Protein AF-E4YFJ1-F1 (afdb_monomer_lite)

Secondary structure (DSSP, 8-state):
---HHHHHHHHHHHHH-GGGGSTTSPPPBS-SEEEEEEEEEEEEETTTEEEEEEEEEEEE-GGG-STT--EEEEEES-SSEEEEEESSEEEEEE--SS-EEEEEEPPPTT-HHHHT-TTTTEEEEEEEEESSSPPPEEEEESS-----TTT-SSPPSHHHHHHHHSS--SGGG--EEEE-TTS-EEE-

Structure (mmCIF, N/CA/C/O backbone):
data_AF-E4YFJ1-F1
#
_entry.id   AF-E4YFJ1-F1
#
loop_
_atom_site.group_PDB
_atom_site.id
_atom_site.type_symbol
_atom_site.label_atom_id
_atom_site.label_alt_id
_atom_site.label_comp_id
_atom_site.label_asym_id
_atom_site.label_entity_id
_atom_site.label_seq_id
_atom_site.pdbx_PDB_ins_code
_atom_site.Cartn_x
_atom_site.Cartn_y
_atom_site.Cartn_z
_atom_site.occupancy
_atom_site.B_iso_or_equiv
_atom_site.auth_seq_id
_atom_site.auth_comp_id
_atom_site.auth_asym_id
_atom_site.auth_atom_id
_atom_site.pdbx_PDB_model_num
ATOM 1 N N . MET A 1 1 ? -4.160 -8.222 -28.771 1.00 39.50 1 MET A N 1
ATOM 2 C CA . MET A 1 1 ? -5.330 -9.069 -28.471 1.00 39.50 1 MET A CA 1
ATOM 3 C C . MET A 1 1 ? -5.597 -8.882 -26.994 1.00 39.50 1 MET A C 1
ATOM 5 O O . MET A 1 1 ? -4.777 -9.328 -26.212 1.00 39.50 1 MET A O 1
ATOM 9 N N . THR A 1 2 ? -6.635 -8.136 -26.631 1.00 45.47 2 THR A N 1
ATOM 10 C CA . THR A 1 2 ? -7.079 -7.988 -25.239 1.00 45.47 2 THR A CA 1
ATOM 11 C C . THR A 1 2 ? -7.731 -9.299 -24.818 1.00 45.47 2 THR A C 1
ATOM 13 O O . THR A 1 2 ? -8.619 -9.799 -25.515 1.00 45.47 2 THR A O 1
ATOM 16 N N . THR A 1 3 ? -7.229 -9.905 -23.751 1.00 50.88 3 THR A N 1
ATOM 17 C CA . THR A 1 3 ? -7.742 -11.173 -23.224 1.00 50.88 3 THR A CA 1
ATOM 18 C C . THR A 1 3 ? -8.979 -10.922 -22.354 1.00 50.88 3 THR A C 1
ATOM 20 O O . THR A 1 3 ? -9.261 -9.794 -21.955 1.00 50.88 3 THR A O 1
ATOM 23 N N . THR A 1 4 ? -9.777 -11.958 -22.085 1.00 55.66 4 THR A N 1
ATOM 24 C CA . THR A 1 4 ? -10.980 -11.846 -21.236 1.00 55.66 4 THR A CA 1
ATOM 25 C C . THR A 1 4 ? -10.644 -11.382 -19.812 1.00 55.66 4 THR A C 1
ATOM 27 O O . THR A 1 4 ? -11.436 -10.658 -19.208 1.00 55.66 4 THR A O 1
ATOM 30 N N . ASP A 1 5 ? -9.452 -11.721 -19.321 1.00 55.84 5 ASP A N 1
ATOM 31 C CA . ASP A 1 5 ? -8.948 -11.296 -18.013 1.00 55.84 5 ASP A CA 1
ATOM 32 C C . ASP A 1 5 ? -8.699 -9.777 -17.970 1.00 55.84 5 ASP A C 1
ATOM 34 O O . ASP A 1 5 ? -9.092 -9.120 -17.002 1.00 55.84 5 ASP A O 1
ATOM 38 N N . ASP A 1 6 ? -8.190 -9.191 -19.063 1.00 58.22 6 ASP A N 1
ATOM 39 C CA . ASP A 1 6 ? -7.967 -7.741 -19.187 1.00 58.22 6 ASP A CA 1
ATOM 40 C C . ASP A 1 6 ? -9.277 -6.940 -19.096 1.00 58.22 6 ASP A C 1
ATOM 42 O O . ASP A 1 6 ? -9.347 -5.880 -18.471 1.00 58.22 6 ASP A O 1
ATOM 46 N N . ILE A 1 7 ? -10.354 -7.470 -19.687 1.00 59.72 7 ILE A N 1
ATOM 47 C CA . ILE A 1 7 ? -11.685 -6.845 -19.643 1.00 59.72 7 ILE A CA 1
ATOM 48 C C . ILE A 1 7 ? -12.245 -6.882 -18.215 1.00 59.72 7 ILE A C 1
ATOM 50 O O . ILE A 1 7 ? -12.884 -5.922 -17.782 1.00 59.72 7 ILE A O 1
ATOM 54 N N . SER A 1 8 ? -11.992 -7.964 -17.471 1.00 69.75 8 SER A N 1
ATOM 55 C CA . SER A 1 8 ? -12.487 -8.123 -16.100 1.00 69.75 8 SER A CA 1
ATOM 56 C C . SER A 1 8 ? -11.829 -7.154 -15.115 1.00 69.75 8 SER A C 1
ATOM 58 O O . SER A 1 8 ? -12.530 -6.556 -14.298 1.00 69.75 8 SER A O 1
ATOM 60 N N . CYS A 1 9 ? -10.516 -6.927 -15.225 1.00 75.31 9 CYS A N 1
ATOM 61 C CA . CYS A 1 9 ? -9.810 -6.030 -14.312 1.00 75.31 9 CYS A CA 1
ATOM 62 C C . CYS A 1 9 ? -10.036 -4.553 -14.668 1.00 75.31 9 CYS A C 1
ATOM 64 O O . CYS A 1 9 ? -10.203 -3.733 -13.765 1.00 75.31 9 CYS A O 1
ATOM 66 N N . PHE A 1 10 ? -10.192 -4.221 -15.956 1.00 74.75 10 PHE A N 1
ATOM 67 C CA . PHE A 1 10 ? -10.674 -2.898 -16.358 1.00 74.75 10 PHE A CA 1
ATOM 68 C C . PHE A 1 10 ? -12.093 -2.621 -15.846 1.00 74.75 10 PHE A C 1
ATOM 70 O O . PHE A 1 10 ? -12.345 -1.555 -15.290 1.00 74.75 10 PHE A O 1
ATOM 77 N N . ALA A 1 11 ? -13.019 -3.574 -15.990 1.00 75.94 11 ALA A N 1
ATOM 78 C CA . ALA A 1 11 ? -14.380 -3.416 -15.481 1.00 75.94 11 ALA A CA 1
ATOM 79 C C . ALA A 1 11 ? -14.401 -3.261 -13.952 1.00 75.94 11 ALA A C 1
ATOM 81 O O . ALA A 1 11 ? -15.141 -2.423 -13.437 1.00 75.94 11 ALA A O 1
ATOM 82 N N . ALA A 1 12 ? -13.560 -4.014 -13.233 1.00 78.81 12 ALA A N 1
ATOM 83 C CA . ALA A 1 12 ? -13.382 -3.852 -11.793 1.00 78.81 12 ALA A CA 1
ATOM 84 C C . ALA A 1 12 ? -12.865 -2.446 -11.452 1.00 78.81 12 ALA A C 1
ATOM 86 O O . ALA A 1 12 ? -13.485 -1.757 -10.643 1.00 78.81 12 ALA A O 1
ATOM 87 N N . PHE A 1 13 ? -11.817 -1.975 -12.134 1.00 81.88 13 PHE A N 1
ATOM 88 C CA . PHE A 1 13 ? -11.260 -0.635 -11.940 1.00 81.88 13 PHE A CA 1
ATOM 89 C C . PHE A 1 13 ? -12.283 0.475 -12.218 1.00 81.88 13 PHE A C 1
ATOM 91 O O . PHE A 1 13 ? -12.484 1.353 -11.381 1.00 81.88 13 PHE A O 1
ATOM 98 N N . ALA A 1 14 ? -12.991 0.401 -13.347 1.00 76.94 14 ALA A N 1
ATOM 99 C CA . ALA A 1 14 ? -14.033 1.358 -13.715 1.00 76.94 14 ALA A CA 1
ATOM 100 C C . ALA A 1 14 ? -15.214 1.337 -12.729 1.00 76.94 14 ALA A C 1
ATOM 102 O O . ALA A 1 14 ? -15.784 2.379 -12.419 1.00 76.94 14 ALA A O 1
ATOM 103 N N . SER A 1 15 ? -15.560 0.164 -12.184 1.00 77.56 15 SER A N 1
ATOM 104 C CA . SER A 1 15 ? -16.572 0.058 -11.125 1.00 77.56 15 SER A CA 1
ATOM 105 C C . SER A 1 15 ? -16.103 0.660 -9.797 1.00 77.56 15 SER A C 1
ATOM 107 O O . SER A 1 15 ? -16.922 1.160 -9.025 1.00 77.56 15 SER A O 1
ATOM 109 N N . TYR A 1 16 ? -14.792 0.629 -9.538 1.00 74.75 16 TYR A N 1
ATOM 110 C CA . TYR A 1 16 ? -14.177 1.195 -8.341 1.00 74.75 16 TYR A CA 1
ATOM 111 C C . TYR A 1 16 ? -14.094 2.713 -8.384 1.00 74.75 16 TYR A C 1
ATOM 113 O O . TYR A 1 16 ? -14.314 3.375 -7.369 1.00 74.75 16 TYR A O 1
ATOM 121 N N . TYR A 1 17 ? -13.804 3.249 -9.565 1.00 75.38 17 TYR A N 1
ATOM 122 C CA . TYR A 1 17 ? -13.611 4.670 -9.803 1.00 75.38 17 TYR A CA 1
ATOM 123 C C . TYR A 1 17 ? -14.551 5.122 -10.930 1.00 75.38 17 TYR A C 1
ATOM 125 O O . TYR A 1 17 ? -14.103 5.352 -12.052 1.00 75.38 17 TYR A O 1
ATOM 133 N N . PRO A 1 18 ? -15.869 5.244 -10.660 1.00 57.47 18 PRO A N 1
ATOM 134 C CA . PRO A 1 18 ? -16.879 5.522 -11.685 1.00 57.47 18 PRO A CA 1
ATOM 135 C C . PRO A 1 18 ? -16.793 6.940 -12.275 1.00 57.47 18 PRO A C 1
ATOM 137 O O . PRO A 1 18 ? -17.285 7.172 -13.374 1.00 57.47 18 PRO A O 1
ATOM 140 N N . GLU A 1 19 ? -16.122 7.886 -11.604 1.00 55.25 19 GLU A N 1
ATOM 141 C CA . GLU A 1 19 ? -15.754 9.183 -12.207 1.00 55.25 19 GLU A CA 1
ATOM 142 C C . GLU A 1 19 ? -14.583 9.055 -13.213 1.00 55.25 19 GLU A C 1
ATOM 144 O O . GLU A 1 19 ? -14.269 9.995 -13.944 1.00 55.25 19 GLU A O 1
ATOM 149 N N . GLY A 1 20 ? -13.980 7.865 -13.310 1.00 46.91 20 GLY A N 1
ATOM 150 C CA . GLY A 1 20 ? -12.937 7.476 -14.260 1.00 46.91 20 GLY A CA 1
ATOM 151 C C . GLY A 1 20 ? -13.406 7.303 -15.709 1.00 46.91 20 GLY A C 1
ATOM 152 O O . GLY A 1 20 ? -12.585 6.984 -16.565 1.00 46.91 20 GLY A O 1
ATOM 153 N N . GLU A 1 21 ? -14.680 7.571 -16.029 1.00 40.44 21 GLU A N 1
ATOM 154 C CA . GLU A 1 21 ? -15.079 7.874 -17.418 1.00 40.44 21 GLU A CA 1
ATOM 155 C C . GLU A 1 21 ? -14.512 9.227 -17.906 1.00 40.44 21 GLU A C 1
ATOM 157 O O . GLU A 1 21 ? -14.583 9.547 -19.094 1.00 40.44 21 GLU A O 1
ATOM 162 N N . SER A 1 22 ? -13.880 10.007 -17.019 1.00 43.03 22 SER A N 1
ATOM 163 C CA . SER A 1 22 ? -12.916 11.033 -17.414 1.00 43.03 22 SER A CA 1
ATOM 164 C C . SER A 1 22 ? -11.717 10.378 -18.110 1.00 43.03 22 SER A C 1
ATOM 166 O O . SER A 1 22 ? -11.014 9.555 -17.530 1.00 43.03 22 SER A O 1
ATOM 168 N N . SER A 1 23 ? -11.433 10.798 -19.341 1.00 49.44 23 SER A N 1
ATOM 169 C CA . SER A 1 23 ? -10.358 10.348 -20.242 1.00 49.44 23 SER A CA 1
ATOM 170 C C . SER A 1 23 ? -8.909 10.494 -19.722 1.00 49.44 23 SER A C 1
ATOM 172 O O . SER A 1 23 ? -7.975 10.525 -20.522 1.00 49.44 23 SER A O 1
ATOM 174 N N . THR A 1 24 ? -8.700 10.663 -18.417 1.00 60.88 24 THR A N 1
ATOM 175 C CA . THR A 1 24 ? -7.417 11.001 -17.783 1.00 60.88 24 THR A CA 1
ATOM 176 C C . THR A 1 24 ? -6.772 9.841 -17.030 1.00 60.88 24 THR A C 1
ATOM 178 O O . THR A 1 24 ? -5.559 9.862 -16.826 1.00 60.88 24 THR A O 1
ATOM 181 N N . CYS A 1 25 ? -7.533 8.812 -16.649 1.00 65.56 25 CYS A N 1
ATOM 182 C CA . CYS A 1 25 ? -6.975 7.681 -15.915 1.00 65.56 25 CYS A CA 1
ATOM 183 C C . CYS A 1 25 ? -6.241 6.721 -16.867 1.00 65.56 25 CYS A C 1
ATOM 185 O O . CYS A 1 25 ? -6.837 6.272 -17.851 1.00 65.56 25 CYS A O 1
ATOM 187 N N . PRO A 1 26 ? -4.965 6.367 -16.612 1.00 78.25 26 PRO A N 1
ATOM 188 C CA . PRO A 1 26 ? -4.367 5.237 -17.303 1.00 78.25 26 PRO A CA 1
ATOM 189 C C . PRO A 1 26 ? -5.178 3.971 -17.048 1.00 78.25 26 PRO A C 1
ATOM 191 O O . PRO A 1 26 ? -5.764 3.791 -15.985 1.00 78.25 26 PRO A O 1
ATOM 194 N N . ILE A 1 27 ? -5.177 3.079 -18.028 1.00 82.38 27 ILE A N 1
ATOM 195 C CA . ILE A 1 27 ? -5.749 1.747 -17.866 1.00 82.38 27 ILE A CA 1
ATOM 196 C C . ILE A 1 27 ? -4.754 0.921 -17.037 1.00 82.38 27 ILE A C 1
ATOM 198 O O . ILE A 1 27 ? -3.570 0.908 -17.393 1.00 82.38 27 ILE A O 1
ATOM 202 N N . PRO A 1 28 ? -5.184 0.264 -15.943 1.00 88.00 28 PRO A N 1
ATOM 203 C CA . PRO A 1 28 ? -4.303 -0.623 -15.199 1.00 88.00 28 PRO A CA 1
ATOM 204 C C . PRO A 1 28 ? -3.939 -1.854 -16.033 1.00 88.00 28 PRO A C 1
ATOM 206 O O . PRO A 1 28 ? -4.741 -2.349 -16.827 1.00 88.00 28 PRO A O 1
ATOM 209 N N . SER A 1 29 ? -2.735 -2.372 -15.820 1.00 86.81 29 SER A N 1
ATOM 210 C CA . SER A 1 29 ? -2.335 -3.683 -16.311 1.00 86.81 29 SER A CA 1
ATOM 211 C C . SER A 1 29 ? -2.939 -4.760 -15.415 1.00 86.81 29 SER A C 1
ATOM 213 O O . SER A 1 29 ? -2.893 -4.688 -14.184 1.00 86.81 29 SER A O 1
ATOM 215 N N . CYS A 1 30 ? -3.522 -5.773 -16.048 1.00 77.62 30 CYS A N 1
ATOM 216 C CA . CYS A 1 30 ? -4.151 -6.904 -15.368 1.00 77.62 30 CYS A CA 1
ATOM 217 C C . CYS A 1 30 ? -3.165 -8.059 -15.128 1.00 77.62 30 CYS A C 1
ATOM 219 O O . CYS A 1 30 ? -3.551 -9.143 -14.694 1.00 77.62 30 CYS A O 1
ATOM 221 N N . SER A 1 31 ? -1.881 -7.823 -15.404 1.00 84.38 31 SER A N 1
ATOM 222 C CA . SER A 1 31 ? -0.781 -8.760 -15.201 1.00 84.38 31 SER A CA 1
ATOM 223 C C . SER A 1 31 ? 0.431 -8.019 -14.619 1.00 84.38 31 SER A C 1
ATOM 225 O O . SER A 1 31 ? 0.293 -6.904 -14.126 1.00 84.38 31 SER A O 1
ATOM 227 N N . GLY A 1 32 ? 1.612 -8.639 -14.598 1.00 87.62 32 GLY A N 1
ATOM 228 C CA . GLY A 1 32 ? 2.830 -7.977 -14.110 1.00 87.62 32 GLY A CA 1
ATOM 229 C C . GLY A 1 32 ? 3.093 -8.127 -12.610 1.00 87.62 32 GLY A C 1
ATOM 230 O O . GLY A 1 32 ? 4.171 -7.758 -12.151 1.00 87.62 32 GLY A O 1
ATOM 231 N N . TYR A 1 33 ? 2.171 -8.720 -11.847 1.00 94.12 33 TYR A N 1
ATOM 232 C CA . TYR A 1 33 ? 2.358 -8.978 -10.420 1.00 94.12 33 TYR A CA 1
ATOM 233 C C . TYR A 1 33 ? 1.689 -10.278 -9.950 1.00 94.12 33 TYR A C 1
ATOM 235 O O . TYR A 1 33 ? 0.807 -10.832 -10.606 1.00 94.12 33 TYR A O 1
ATOM 243 N N . HIS A 1 34 ? 2.115 -10.760 -8.785 1.00 94.44 34 HIS A N 1
ATOM 244 C CA . HIS A 1 34 ? 1.547 -11.896 -8.073 1.00 94.44 34 HIS A CA 1
ATOM 245 C C . HIS A 1 34 ? 1.458 -11.587 -6.576 1.00 94.44 34 HIS A C 1
ATOM 247 O O . HIS A 1 34 ? 2.400 -11.062 -5.982 1.00 94.44 34 HIS A O 1
ATOM 253 N N . VAL A 1 35 ? 0.330 -11.935 -5.959 1.00 95.50 35 VAL A N 1
ATOM 254 C CA . VAL A 1 35 ? 0.076 -11.709 -4.532 1.00 95.50 35 VAL A CA 1
ATOM 255 C C . VAL A 1 35 ? 0.164 -13.031 -3.787 1.00 95.50 35 VAL A C 1
ATOM 257 O O . VAL A 1 35 ? -0.590 -13.963 -4.061 1.00 95.50 35 VAL A O 1
ATOM 260 N N . GLU A 1 36 ? 1.048 -13.081 -2.802 1.00 97.06 36 GLU A N 1
ATOM 261 C CA . GLU A 1 36 ? 1.181 -14.168 -1.843 1.00 97.06 36 GLU A CA 1
ATOM 262 C C . GLU A 1 36 ? 0.616 -13.703 -0.495 1.00 97.06 36 GLU A C 1
ATOM 264 O O . GLU A 1 36 ? 1.096 -12.735 0.100 1.00 97.06 36 GLU A O 1
ATOM 269 N N . VAL A 1 37 ? -0.416 -14.384 0.005 1.00 97.75 37 VAL A N 1
ATOM 270 C CA . VAL A 1 37 ? -0.930 -14.140 1.359 1.00 97.75 37 VAL A CA 1
ATOM 271 C C . VAL A 1 37 ? -0.014 -14.854 2.349 1.00 97.75 37 VAL A C 1
ATOM 273 O O . VAL A 1 37 ? -0.009 -16.081 2.415 1.00 97.75 37 VAL A O 1
ATOM 276 N N . VAL A 1 38 ? 0.756 -14.084 3.117 1.00 97.62 38 VAL A N 1
ATOM 277 C CA . VAL A 1 38 ? 1.696 -14.608 4.119 1.00 97.62 38 VAL A CA 1
ATOM 278 C C . VAL A 1 38 ? 0.954 -15.017 5.388 1.00 97.62 38 VAL A C 1
ATOM 280 O O . VAL A 1 38 ? 1.223 -16.075 5.950 1.00 97.62 38 VAL A O 1
ATOM 283 N N . ASP A 1 39 ? 0.026 -14.175 5.843 1.00 97.75 39 ASP A N 1
ATOM 284 C CA . ASP A 1 39 ? -0.818 -14.455 7.005 1.00 97.75 39 ASP A CA 1
ATOM 285 C C . ASP A 1 39 ? -2.135 -13.672 6.925 1.00 97.75 39 ASP A C 1
ATOM 287 O O . ASP A 1 39 ? -2.262 -12.695 6.178 1.00 97.75 39 ASP A O 1
ATOM 291 N N . SER A 1 40 ? -3.138 -14.101 7.681 1.00 97.62 40 SER A N 1
ATOM 292 C CA . SER A 1 40 ? -4.436 -13.438 7.804 1.00 97.62 40 SER A CA 1
ATOM 293 C C . SER A 1 40 ? -5.000 -13.641 9.200 1.00 97.62 40 SER A C 1
ATOM 295 O O . SER A 1 40 ? -4.977 -14.746 9.741 1.00 97.62 40 SER A O 1
ATOM 297 N N . TRP A 1 41 ? -5.557 -12.587 9.784 1.00 96.69 41 TRP A N 1
ATOM 298 C CA . TRP A 1 41 ? -6.052 -12.631 11.154 1.00 96.69 41 TRP A CA 1
ATOM 299 C C . TRP A 1 41 ? -7.394 -11.941 11.329 1.00 96.69 41 TRP A C 1
ATOM 301 O O . TRP A 1 41 ? -7.865 -11.130 10.531 1.00 96.69 41 TRP A O 1
ATOM 311 N N . VAL A 1 42 ? -7.987 -12.269 12.470 1.00 94.81 42 VAL A N 1
ATOM 312 C CA . VAL A 1 42 ? -9.162 -11.620 13.020 1.00 94.81 42 VAL A CA 1
ATOM 313 C C . VAL A 1 42 ? -8.772 -11.036 14.368 1.00 94.81 42 VAL A C 1
ATOM 315 O O . VAL A 1 42 ? -8.407 -11.770 15.287 1.00 94.81 42 VAL A O 1
ATOM 318 N N . SER A 1 43 ? -8.895 -9.722 14.513 1.00 88.38 43 SER A N 1
ATOM 319 C CA . SER A 1 43 ? -8.722 -9.036 15.789 1.00 88.38 43 SER A CA 1
ATOM 320 C C . SER A 1 43 ? -10.081 -8.689 16.390 1.00 88.38 43 SER A C 1
ATOM 322 O O . SER A 1 43 ? -10.993 -8.228 15.704 1.00 88.38 43 SER A O 1
ATOM 324 N N . ARG A 1 44 ? -10.241 -8.922 17.694 1.00 81.56 44 ARG A N 1
ATOM 325 C CA . ARG A 1 44 ? -11.439 -8.526 18.445 1.00 81.56 44 ARG A CA 1
ATOM 326 C C . ARG A 1 44 ? -11.101 -7.345 19.345 1.00 81.56 44 ARG A C 1
ATOM 328 O O . ARG A 1 44 ? -10.481 -7.507 20.395 1.00 81.56 44 ARG A O 1
ATOM 335 N N . LEU A 1 45 ? -11.556 -6.160 18.956 1.00 67.00 45 LEU A N 1
ATOM 336 C CA . LEU A 1 45 ? -11.530 -4.960 19.787 1.00 67.00 45 LEU A CA 1
ATOM 337 C C . LEU A 1 45 ? -12.785 -4.947 20.676 1.00 67.00 45 LEU A C 1
ATOM 339 O O . LEU A 1 45 ? -13.834 -4.391 20.353 1.00 67.00 45 LEU A O 1
ATOM 343 N N . GLY A 1 46 ? -12.682 -5.611 21.827 1.00 67.00 46 GLY A N 1
ATOM 344 C CA . GLY A 1 46 ? -13.785 -5.744 22.780 1.00 67.00 46 GLY A CA 1
ATOM 345 C C . GLY A 1 46 ? -14.855 -6.755 22.343 1.00 67.00 46 GLY A C 1
ATOM 346 O O . GLY A 1 46 ? -14.618 -7.631 21.518 1.00 67.00 46 GLY A O 1
ATOM 347 N N . LYS A 1 47 ? -16.053 -6.670 22.940 1.00 60.50 47 LYS A N 1
ATOM 348 C CA . LYS A 1 47 ? -17.119 -7.679 22.755 1.00 60.50 47 LYS A CA 1
ATOM 349 C C . LYS A 1 47 ? -17.911 -7.551 21.445 1.00 60.50 47 LYS A C 1
ATOM 351 O O . LYS A 1 47 ? -18.665 -8.465 21.132 1.00 60.50 47 LYS A O 1
ATOM 356 N N . LYS A 1 48 ? -17.803 -6.426 20.727 1.00 65.69 48 LYS A N 1
ATOM 357 C CA . LYS A 1 48 ? -18.670 -6.105 19.575 1.00 65.69 48 LYS A CA 1
ATOM 358 C C . LYS A 1 48 ? -17.936 -5.733 18.287 1.00 65.69 48 LYS A C 1
ATOM 360 O O . LYS A 1 48 ? -18.570 -5.772 17.240 1.00 65.69 48 LYS A O 1
ATOM 365 N N . HIS A 1 49 ? -16.650 -5.387 18.339 1.00 76.12 49 HIS A N 1
ATOM 366 C CA . HIS A 1 49 ? -15.914 -4.965 17.149 1.00 76.12 49 HIS A CA 1
ATOM 367 C C . HIS A 1 49 ? -14.906 -6.032 16.752 1.00 76.12 49 HIS A C 1
ATOM 369 O O . HIS A 1 49 ? -13.978 -6.347 17.496 1.00 76.12 49 HIS A O 1
ATOM 375 N N . GLN A 1 50 ? -15.131 -6.599 15.577 1.00 87.88 50 GLN A N 1
ATOM 376 C CA . GLN A 1 50 ? -14.224 -7.515 14.915 1.00 87.88 50 GLN A CA 1
ATOM 377 C C . GLN A 1 50 ? -13.624 -6.779 13.725 1.00 87.88 50 GLN A C 1
ATOM 379 O O . GLN A 1 50 ? -14.361 -6.162 12.958 1.00 87.88 50 GLN A O 1
ATOM 384 N N . THR A 1 51 ? -12.308 -6.833 13.594 1.00 91.94 51 THR A N 1
ATOM 385 C CA . THR A 1 51 ? -11.594 -6.335 12.423 1.00 91.94 51 THR A CA 1
ATOM 386 C C . THR A 1 51 ? -10.753 -7.447 11.829 1.00 91.94 51 THR A C 1
ATOM 388 O O . THR A 1 51 ? -10.362 -8.383 12.533 1.00 91.94 51 THR A O 1
ATOM 391 N N . TYR A 1 52 ? -10.464 -7.335 10.543 1.00 95.19 52 TYR A N 1
ATOM 392 C CA . TYR A 1 52 ? -9.637 -8.293 9.822 1.00 95.19 52 TYR A CA 1
ATOM 393 C C . TYR A 1 52 ? -8.323 -7.637 9.412 1.00 95.19 52 TYR A C 1
ATOM 395 O O . TYR A 1 52 ? -8.224 -6.406 9.361 1.00 95.19 52 TYR A O 1
ATOM 403 N N . GLY A 1 53 ? -7.321 -8.459 9.140 1.00 96.56 53 GLY A N 1
ATOM 404 C CA . GLY A 1 53 ? -6.072 -7.992 8.572 1.00 96.56 53 GLY A CA 1
ATOM 405 C C . GLY A 1 53 ? -5.328 -9.098 7.845 1.00 96.56 53 GLY A C 1
ATOM 406 O O . GLY A 1 53 ? -5.576 -10.286 8.066 1.00 96.56 53 GLY A O 1
ATOM 407 N N . HIS A 1 54 ? -4.432 -8.676 6.965 1.00 97.75 54 HIS A N 1
ATOM 408 C CA . HIS A 1 54 ? -3.627 -9.537 6.117 1.00 97.75 54 HIS A CA 1
ATOM 409 C C . HIS A 1 54 ? -2.189 -9.033 6.073 1.00 97.75 54 HIS A C 1
ATOM 411 O O . HIS A 1 54 ? -1.929 -7.826 6.051 1.00 97.75 54 HIS A O 1
ATOM 417 N N . SER A 1 55 ? -1.258 -9.978 6.017 1.00 98.06 55 SER A N 1
ATOM 418 C CA . SER A 1 55 ? 0.122 -9.737 5.616 1.00 98.06 55 SER A CA 1
ATOM 419 C C . SER A 1 55 ? 0.289 -10.295 4.213 1.00 98.06 55 SER A C 1
ATOM 421 O O . SER A 1 55 ? 0.052 -11.484 3.986 1.00 98.06 55 SER A O 1
ATOM 423 N N . LEU A 1 56 ? 0.650 -9.435 3.270 1.00 97.94 56 LEU A N 1
ATOM 424 C CA . LEU A 1 56 ? 0.776 -9.767 1.859 1.00 97.94 56 LEU A CA 1
ATOM 425 C C . LEU A 1 56 ? 2.215 -9.549 1.420 1.00 97.94 56 LEU A C 1
ATOM 427 O O . LEU A 1 56 ? 2.815 -8.512 1.716 1.00 97.94 56 LEU A O 1
ATOM 431 N N . LYS A 1 57 ? 2.738 -10.500 0.656 1.00 97.12 57 LYS A N 1
ATOM 432 C CA . LYS A 1 57 ? 3.958 -10.333 -0.117 1.00 97.12 57 LYS A CA 1
ATOM 433 C C . LYS A 1 57 ? 3.574 -10.219 -1.581 1.00 97.12 57 LYS A C 1
ATOM 435 O O . LYS A 1 57 ? 2.969 -11.123 -2.149 1.00 97.12 57 LYS A O 1
ATOM 440 N N . ILE A 1 58 ? 3.901 -9.090 -2.186 1.00 96.38 58 ILE A N 1
ATOM 441 C CA . ILE A 1 58 ? 3.577 -8.807 -3.578 1.00 96.38 58 ILE A CA 1
ATOM 442 C C . ILE A 1 58 ? 4.869 -8.915 -4.373 1.00 96.38 58 ILE A C 1
ATOM 444 O O . ILE A 1 58 ? 5.846 -8.223 -4.087 1.00 96.38 58 ILE A O 1
ATOM 448 N N . HIS A 1 59 ? 4.873 -9.817 -5.345 1.00 95.75 59 HIS A N 1
ATOM 449 C CA . HIS A 1 59 ? 5.957 -10.008 -6.299 1.00 95.75 59 HIS A CA 1
ATOM 450 C C . HIS A 1 59 ? 5.579 -9.269 -7.574 1.00 95.75 59 HIS A C 1
ATOM 452 O O . HIS A 1 59 ? 4.515 -9.525 -8.131 1.00 95.75 59 HIS A O 1
ATOM 458 N N . VAL A 1 60 ? 6.423 -8.357 -8.032 1.00 94.69 60 VAL A N 1
ATOM 459 C CA . VAL A 1 60 ? 6.233 -7.656 -9.303 1.00 94.69 60 VAL A CA 1
ATOM 460 C C . VAL A 1 60 ? 7.255 -8.213 -10.291 1.00 94.69 60 VAL A C 1
ATOM 462 O O . VAL A 1 60 ? 8.390 -8.519 -9.924 1.00 94.69 60 VAL A O 1
ATOM 465 N N . ASN A 1 61 ? 6.847 -8.425 -11.539 1.00 93.81 61 ASN A N 1
ATOM 466 C CA . ASN A 1 61 ? 7.716 -8.998 -12.557 1.00 93.81 61 ASN A CA 1
ATOM 467 C C . ASN A 1 61 ? 8.976 -8.141 -12.716 1.00 93.81 61 ASN A C 1
ATOM 469 O O . ASN A 1 61 ? 8.909 -6.919 -12.797 1.00 93.81 61 ASN A O 1
ATOM 473 N N . SER A 1 62 ? 10.140 -8.783 -12.816 1.00 90.38 62 SER A N 1
ATOM 474 C CA . SER A 1 62 ? 11.421 -8.075 -12.922 1.00 90.38 62 SER A CA 1
ATOM 475 C C . SER A 1 62 ? 11.511 -7.153 -14.140 1.00 90.38 62 SER A C 1
ATOM 477 O O . SER A 1 62 ? 12.288 -6.207 -14.121 1.00 90.38 62 SER A O 1
ATOM 479 N N . ALA A 1 63 ? 10.741 -7.445 -15.195 1.00 91.38 63 ALA A N 1
ATOM 480 C CA . ALA A 1 63 ? 10.652 -6.619 -16.396 1.00 91.38 63 ALA A CA 1
ATOM 481 C C . ALA A 1 63 ? 10.056 -5.227 -16.122 1.00 91.38 63 ALA A C 1
ATOM 483 O O . ALA A 1 63 ? 10.399 -4.292 -16.833 1.00 91.38 63 ALA A O 1
ATOM 484 N N . GLU A 1 64 ? 9.242 -5.092 -15.070 1.00 90.69 64 GLU A N 1
ATOM 485 C CA . GLU A 1 64 ? 8.580 -3.838 -14.689 1.00 90.69 64 GLU A CA 1
ATOM 486 C C . GLU A 1 64 ? 9.433 -2.979 -13.742 1.00 90.69 64 GLU A C 1
ATOM 488 O O . GLU A 1 64 ? 9.082 -1.841 -13.450 1.00 90.69 64 GLU A O 1
ATOM 493 N N . TYR A 1 65 ? 10.547 -3.514 -13.225 1.00 86.88 65 TYR A N 1
ATOM 494 C CA . TYR A 1 65 ? 11.468 -2.774 -12.360 1.00 86.88 65 TYR A CA 1
ATOM 495 C C . TYR A 1 65 ? 12.524 -2.047 -13.184 1.00 86.88 65 TYR A C 1
ATOM 497 O O . TYR A 1 65 ? 13.668 -2.495 -13.316 1.00 86.88 65 TYR A O 1
ATOM 505 N N . ASP A 1 66 ? 12.128 -0.905 -13.729 1.00 85.25 66 ASP A N 1
ATOM 506 C CA . ASP A 1 66 ? 12.968 -0.063 -14.568 1.00 85.25 66 ASP A CA 1
ATOM 507 C C . ASP A 1 66 ? 12.962 1.407 -14.098 1.00 85.25 66 ASP A C 1
ATOM 509 O O . ASP A 1 66 ? 12.551 1.738 -12.979 1.00 85.25 66 ASP A O 1
ATOM 513 N N . GLY A 1 67 ? 13.484 2.299 -14.945 1.00 84.38 67 GLY A N 1
ATOM 514 C CA . GLY A 1 67 ? 13.512 3.740 -14.686 1.00 84.38 67 GLY A CA 1
ATOM 515 C C . GLY A 1 67 ? 12.161 4.448 -14.846 1.00 84.38 67 GLY A C 1
ATOM 516 O O . GLY A 1 67 ? 12.039 5.583 -14.389 1.00 84.38 67 GLY A O 1
ATOM 517 N N . ASN A 1 68 ? 11.157 3.814 -15.460 1.00 87.44 68 ASN A N 1
ATOM 518 C CA . ASN A 1 68 ? 9.799 4.360 -15.559 1.00 87.44 68 ASN A CA 1
ATOM 519 C C . ASN A 1 68 ? 9.027 4.206 -14.247 1.00 87.44 68 ASN A C 1
ATOM 521 O O . ASN A 1 68 ? 8.089 4.975 -14.026 1.00 87.44 68 ASN A O 1
ATOM 525 N N . MET A 1 69 ? 9.474 3.274 -13.392 1.00 92.50 69 MET A N 1
ATOM 526 C CA . MET A 1 69 ? 8.883 2.887 -12.110 1.00 92.50 69 MET A CA 1
ATOM 527 C C . MET A 1 69 ? 7.454 2.377 -12.253 1.00 92.50 69 MET A C 1
ATOM 529 O O . MET A 1 69 ? 6.636 2.996 -12.909 1.00 92.50 69 MET A O 1
ATOM 533 N N . TRP A 1 70 ? 7.072 1.315 -11.562 1.00 94.38 70 TRP A N 1
ATOM 534 C CA . TRP A 1 70 ? 5.656 0.945 -11.498 1.00 94.38 70 TRP A CA 1
ATOM 535 C C . TRP A 1 70 ? 4.905 1.672 -10.374 1.00 94.38 70 TRP A C 1
ATOM 537 O O . TRP A 1 70 ? 5.487 2.174 -9.404 1.00 94.38 70 TRP A O 1
ATOM 547 N N . SER A 1 71 ? 3.578 1.696 -10.483 1.00 95.31 71 SER A N 1
ATOM 548 C CA . SER A 1 71 ? 2.657 2.112 -9.420 1.00 95.31 71 SER A CA 1
ATOM 549 C C . SER A 1 71 ? 1.573 1.067 -9.205 1.00 95.31 71 SER A C 1
ATOM 551 O O . SER A 1 71 ? 1.225 0.301 -10.100 1.00 95.31 71 SER A O 1
ATOM 553 N N . MET A 1 72 ? 1.029 1.026 -7.997 1.00 95.31 72 MET A N 1
ATOM 554 C CA . MET A 1 72 ? -0.033 0.106 -7.632 1.00 95.31 72 MET A CA 1
ATOM 555 C C . MET A 1 72 ? -1.035 0.809 -6.726 1.00 95.31 72 MET A C 1
ATOM 557 O O . MET A 1 72 ? -0.669 1.510 -5.784 1.00 95.31 72 MET A O 1
ATOM 561 N N . ILE A 1 73 ? -2.312 0.613 -7.018 1.00 93.88 73 ILE A N 1
ATOM 562 C CA . ILE A 1 73 ? -3.419 1.095 -6.205 1.00 93.88 73 ILE A CA 1
ATOM 563 C C . ILE A 1 73 ? -3.951 -0.080 -5.394 1.00 93.88 73 ILE A C 1
ATOM 565 O O . ILE A 1 73 ? -4.238 -1.134 -5.958 1.00 93.88 73 ILE A O 1
ATOM 569 N N . LEU A 1 74 ? -4.106 0.116 -4.086 1.00 94.12 74 LEU A N 1
ATOM 570 C CA . LEU A 1 74 ? -4.780 -0.810 -3.188 1.00 94.12 74 LEU A CA 1
ATOM 571 C C . LEU A 1 74 ? -6.101 -0.204 -2.710 1.00 94.12 74 LEU A C 1
ATOM 573 O O . LEU A 1 74 ? -6.119 0.792 -1.981 1.00 94.12 74 LEU A O 1
ATOM 577 N N . GLY A 1 75 ? -7.202 -0.829 -3.110 1.00 92.56 75 GLY A N 1
ATOM 578 C CA . GLY A 1 75 ? -8.555 -0.532 -2.669 1.00 92.56 75 GLY A CA 1
ATOM 579 C C . GLY A 1 75 ? -8.916 -1.343 -1.430 1.00 92.56 75 GLY A C 1
ATOM 580 O O . GLY A 1 75 ? -9.151 -2.548 -1.509 1.00 92.56 75 GLY A O 1
ATOM 581 N N . VAL A 1 76 ? -8.999 -0.682 -0.282 1.00 92.69 76 VAL A N 1
ATOM 582 C CA . VAL A 1 76 ? -9.253 -1.311 1.016 1.00 92.69 76 VAL A CA 1
ATOM 583 C C . VAL A 1 76 ? -10.709 -1.120 1.427 1.00 92.69 76 VAL A C 1
ATOM 585 O O . VAL A 1 76 ? -11.220 -0.006 1.415 1.00 92.69 76 VAL A O 1
ATOM 588 N N . ASN A 1 77 ? -11.375 -2.193 1.851 1.00 90.44 77 ASN A N 1
ATOM 589 C CA . ASN A 1 77 ? -12.793 -2.251 2.247 1.00 90.44 77 ASN A CA 1
ATOM 590 C C . ASN A 1 77 ? -13.125 -1.592 3.607 1.00 90.44 77 ASN A C 1
ATOM 592 O O . ASN A 1 77 ? -13.924 -2.112 4.392 1.00 90.44 77 ASN A O 1
ATOM 596 N N . SER A 1 78 ? -12.483 -0.474 3.937 1.00 89.19 78 SER A N 1
ATOM 597 C CA . SER A 1 78 ? -12.689 0.213 5.207 1.00 89.19 78 SER A CA 1
ATOM 598 C C . SER A 1 78 ? -12.385 1.706 5.104 1.00 89.19 78 SER A C 1
ATOM 600 O O . SER A 1 78 ? -11.468 2.115 4.396 1.00 89.19 78 SER A O 1
ATOM 602 N N . SER A 1 79 ? -13.114 2.518 5.871 1.00 86.25 79 SER A N 1
ATOM 603 C CA . SER A 1 79 ? -12.828 3.943 6.117 1.00 86.25 79 SER A CA 1
ATOM 604 C C . SER A 1 79 ? -11.846 4.166 7.274 1.00 86.25 79 SER A C 1
ATOM 606 O O . SER A 1 79 ? -11.499 5.291 7.618 1.00 86.25 79 SER A O 1
ATOM 608 N N . ARG A 1 80 ? -11.383 3.083 7.903 1.00 87.12 80 ARG A N 1
ATOM 609 C CA . ARG A 1 80 ? -10.325 3.074 8.915 1.00 87.12 80 ARG A CA 1
ATOM 610 C C . ARG A 1 80 ? -9.329 1.991 8.533 1.00 87.12 80 ARG A C 1
ATOM 612 O O . ARG A 1 80 ? -9.728 0.857 8.303 1.00 87.12 80 ARG A O 1
ATOM 619 N N . MET A 1 81 ? -8.041 2.301 8.538 1.00 90.81 81 MET A N 1
ATOM 620 C CA . MET A 1 81 ? -7.024 1.313 8.189 1.00 90.81 81 MET A CA 1
ATOM 621 C C . MET A 1 81 ? -5.709 1.578 8.900 1.00 90.81 81 MET A C 1
ATOM 623 O O . MET A 1 81 ? -5.357 2.721 9.203 1.00 90.81 81 MET A O 1
ATOM 627 N N . PHE A 1 82 ? -4.983 0.503 9.153 1.00 94.75 82 PHE A N 1
ATOM 628 C CA . PHE A 1 82 ? -3.566 0.539 9.460 1.00 94.75 82 PHE A CA 1
ATOM 629 C C . PHE A 1 82 ? -2.847 -0.174 8.323 1.00 94.75 82 PHE A C 1
ATOM 631 O O . PHE A 1 82 ? -3.172 -1.315 8.012 1.00 94.75 82 PHE A O 1
ATOM 638 N N . VAL A 1 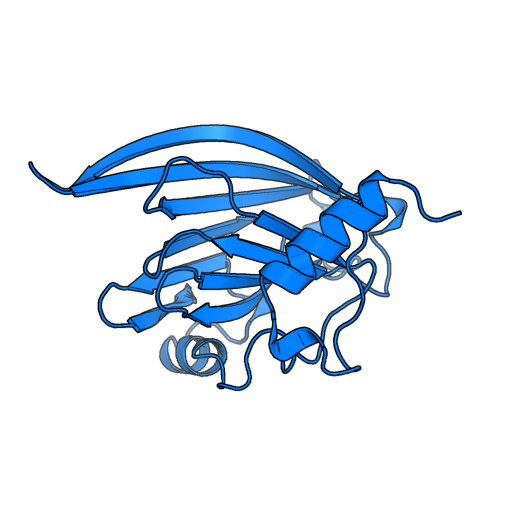83 ? -1.890 0.501 7.700 1.00 96.81 83 VAL A N 1
ATOM 639 C CA . VAL A 1 83 ? -1.122 -0.046 6.589 1.00 96.81 83 VAL A CA 1
ATOM 640 C C . VAL A 1 83 ? 0.346 0.160 6.889 1.00 96.81 83 VAL A C 1
ATOM 642 O O . VAL A 1 83 ? 0.753 1.270 7.225 1.00 96.81 83 VAL A O 1
ATOM 645 N N . SER A 1 84 ? 1.146 -0.886 6.768 1.00 97.38 84 SER A N 1
ATOM 646 C CA . SER A 1 84 ? 2.600 -0.777 6.839 1.00 97.38 84 SER A CA 1
ATOM 647 C C . SER A 1 84 ? 3.219 -1.486 5.655 1.00 97.38 84 SER A C 1
ATOM 649 O O . SER A 1 84 ? 2.706 -2.517 5.228 1.00 97.38 84 SER A O 1
ATOM 651 N N . SER A 1 85 ? 4.297 -0.934 5.113 1.00 95.38 85 SER A N 1
ATOM 652 C CA . SER A 1 85 ? 4.968 -1.512 3.961 1.00 95.38 85 SER A CA 1
ATOM 653 C C . SER A 1 85 ? 6.478 -1.567 4.132 1.00 95.38 85 SER A C 1
ATOM 655 O O . SER A 1 85 ? 7.100 -0.718 4.773 1.00 95.38 85 SER A O 1
ATOM 657 N N . TRP A 1 86 ? 7.074 -2.562 3.485 1.00 92.25 86 TRP A N 1
ATOM 658 C CA . TRP A 1 86 ? 8.514 -2.713 3.344 1.00 92.25 86 TRP A CA 1
ATOM 659 C C . TRP A 1 86 ? 8.837 -2.902 1.876 1.00 92.25 86 TRP A C 1
ATOM 661 O O . TRP A 1 86 ? 8.244 -3.759 1.230 1.00 92.25 86 TRP A O 1
ATOM 671 N N . ASN A 1 87 ? 9.822 -2.151 1.392 1.00 90.50 87 ASN A N 1
ATOM 672 C CA . ASN A 1 87 ? 10.292 -2.167 0.008 1.00 90.50 87 ASN A CA 1
ATOM 673 C C . ASN A 1 87 ? 9.357 -1.553 -1.059 1.00 90.50 87 ASN A C 1
ATOM 675 O O . ASN A 1 87 ? 9.400 -1.910 -2.229 1.00 90.50 87 ASN A O 1
ATOM 679 N N . VAL A 1 88 ? 8.526 -0.594 -0.663 1.00 93.81 88 VAL A N 1
ATOM 680 C CA . VAL A 1 88 ? 7.718 0.233 -1.571 1.00 93.81 88 VAL A CA 1
ATOM 681 C C . VAL A 1 88 ? 7.493 1.592 -0.909 1.00 93.81 88 VAL A C 1
ATOM 683 O O . VAL A 1 88 ? 7.618 1.689 0.318 1.00 93.81 88 VAL A O 1
ATOM 686 N N . TRP A 1 89 ? 7.199 2.629 -1.686 1.00 94.25 89 TRP A N 1
ATOM 687 C CA . TRP A 1 89 ? 6.840 3.947 -1.164 1.00 94.25 89 TRP A CA 1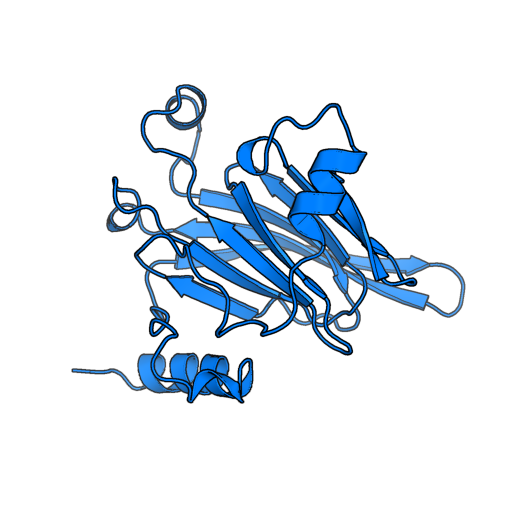
ATOM 688 C C . TRP A 1 89 ? 5.33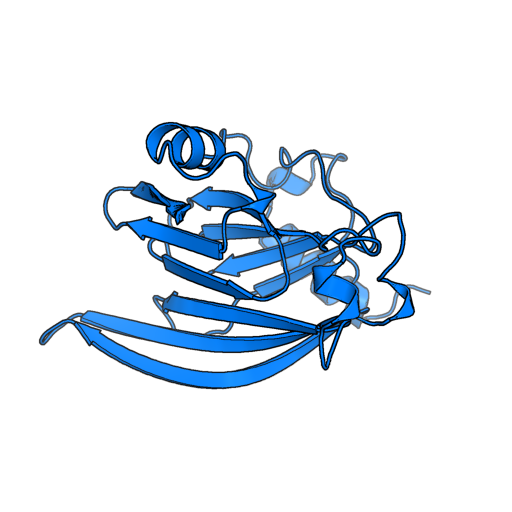3 4.172 -1.184 1.00 94.25 89 TRP A C 1
ATOM 690 O O . TRP A 1 89 ? 4.666 3.792 -2.142 1.00 94.25 89 TRP A O 1
ATOM 700 N N . PHE A 1 90 ? 4.801 4.839 -0.159 1.00 95.12 90 PHE A N 1
ATOM 701 C CA . PHE A 1 90 ? 3.443 5.378 -0.201 1.00 95.12 90 PHE A CA 1
ATOM 702 C C . PHE A 1 90 ? 3.460 6.690 -0.969 1.00 95.12 90 PHE A C 1
ATOM 704 O O . PHE A 1 90 ? 4.065 7.653 -0.512 1.00 95.12 90 PHE A O 1
ATOM 711 N N . LYS A 1 91 ? 2.786 6.736 -2.112 1.00 93.88 91 LYS A N 1
ATOM 712 C CA . LYS A 1 91 ? 2.688 7.944 -2.929 1.00 93.88 91 LYS A CA 1
ATOM 713 C C . LYS A 1 91 ? 1.503 8.801 -2.498 1.00 93.88 91 LYS A C 1
ATOM 715 O O . LYS A 1 91 ? 1.655 10.012 -2.371 1.00 93.88 91 LYS A O 1
ATOM 720 N N . ASP A 1 92 ? 0.353 8.176 -2.238 1.00 93.38 92 ASP A N 1
ATOM 721 C CA . ASP A 1 92 ? -0.833 8.896 -1.778 1.00 93.38 92 ASP A CA 1
ATOM 722 C C . ASP A 1 92 ? -1.860 8.015 -1.042 1.00 93.38 92 ASP A C 1
ATOM 724 O O . ASP A 1 92 ? -1.810 6.784 -1.110 1.00 93.38 92 ASP A O 1
ATOM 728 N N . VAL A 1 93 ? -2.793 8.643 -0.317 1.00 92.44 93 VAL A N 1
ATOM 729 C CA . VAL A 1 93 ? -3.849 7.981 0.464 1.00 92.44 93 VAL A CA 1
ATOM 730 C C . VAL A 1 93 ? -5.153 8.782 0.419 1.00 92.44 93 VAL A C 1
ATOM 732 O O . VAL A 1 93 ? -5.233 9.890 0.955 1.00 92.44 93 VAL A O 1
ATOM 735 N N . PHE A 1 94 ? -6.206 8.179 -0.129 1.00 90.12 94 PHE A N 1
ATOM 736 C CA . PHE A 1 94 ? -7.541 8.771 -0.229 1.00 90.12 94 PHE A CA 1
ATOM 737 C C . PHE A 1 94 ? -8.516 8.057 0.705 1.00 90.12 94 PHE A C 1
ATOM 739 O O . PHE A 1 94 ? -8.716 6.844 0.617 1.00 90.12 94 PHE A O 1
ATOM 746 N N . GLU A 1 95 ? -9.133 8.816 1.604 1.00 87.69 95 GLU A N 1
ATOM 747 C CA . GLU A 1 95 ? -10.231 8.333 2.438 1.00 87.69 95 GLU A CA 1
ATOM 748 C C . GLU A 1 95 ? -11.531 8.317 1.632 1.00 87.69 95 GLU A C 1
ATOM 750 O O . GLU A 1 95 ? -11.870 9.292 0.964 1.00 87.69 95 GLU A O 1
ATOM 755 N N . GLY A 1 96 ? -12.282 7.225 1.738 1.00 83.38 96 GLY A N 1
ATOM 756 C CA . GLY A 1 96 ? -13.654 7.149 1.250 1.00 83.38 96 GLY A CA 1
ATOM 757 C C . GLY A 1 96 ? -14.588 6.576 2.312 1.00 83.38 96 GLY A C 1
ATOM 758 O O . GLY A 1 96 ? -14.159 6.040 3.335 1.00 83.38 96 GLY A O 1
ATOM 759 N N . ALA A 1 97 ? -15.895 6.712 2.080 1.00 80.19 97 ALA A N 1
ATOM 760 C CA . ALA A 1 97 ? -16.918 6.390 3.079 1.00 80.19 97 ALA A CA 1
ATOM 761 C C . ALA A 1 97 ? -16.952 4.896 3.455 1.00 80.19 97 ALA A C 1
ATOM 763 O O . ALA A 1 97 ? -17.037 4.543 4.634 1.00 80.19 97 ALA A O 1
ATOM 764 N N . ASP A 1 98 ? -16.856 4.021 2.454 1.00 82.75 98 ASP A N 1
ATOM 765 C CA . ASP A 1 98 ? -16.870 2.564 2.639 1.00 82.75 98 ASP A CA 1
ATOM 766 C C . ASP A 1 98 ? -15.560 1.890 2.239 1.00 82.75 98 ASP A C 1
ATOM 768 O O . ASP A 1 98 ? -15.294 0.761 2.655 1.00 82.75 98 ASP A O 1
ATOM 772 N N . LYS A 1 99 ? -14.739 2.585 1.452 1.00 86.94 99 LYS A N 1
ATOM 773 C CA . LYS A 1 99 ? -13.475 2.090 0.927 1.00 86.94 99 LYS A CA 1
ATOM 774 C C . LYS A 1 99 ? -12.440 3.203 0.955 1.00 86.94 99 LYS A C 1
ATOM 776 O O . LYS A 1 99 ? -12.772 4.337 0.632 1.00 86.94 99 LYS A O 1
ATOM 781 N N . SER A 1 100 ? -11.205 2.875 1.307 1.00 90.94 100 SER A N 1
ATOM 782 C CA . SER A 1 100 ? -10.064 3.789 1.221 1.00 90.94 100 SER A CA 1
ATOM 783 C C . SER A 1 100 ? -9.115 3.319 0.131 1.00 90.94 100 SER A C 1
ATOM 785 O O . SER A 1 100 ? -8.988 2.119 -0.108 1.00 90.94 100 SER A O 1
ATOM 787 N N . THR A 1 101 ? -8.441 4.258 -0.520 1.00 92.19 101 THR A N 1
ATOM 788 C CA . THR A 1 101 ? -7.478 3.971 -1.583 1.00 92.19 101 THR A CA 1
ATOM 789 C C . THR A 1 101 ? -6.074 4.327 -1.124 1.00 92.19 101 THR A C 1
ATOM 791 O O . THR A 1 101 ? -5.850 5.400 -0.566 1.00 92.19 101 THR A O 1
ATOM 794 N N . ILE A 1 102 ? -5.125 3.435 -1.376 1.00 94.31 102 ILE A N 1
ATOM 795 C CA . ILE A 1 102 ? -3.705 3.644 -1.108 1.00 94.31 102 ILE A CA 1
ATOM 796 C C . ILE A 1 102 ? -2.975 3.541 -2.437 1.00 94.31 102 ILE A C 1
ATOM 798 O O . ILE A 1 102 ? -3.127 2.548 -3.143 1.00 94.31 102 ILE A O 1
ATOM 802 N N . VAL A 1 103 ? -2.164 4.537 -2.764 1.00 94.69 103 VAL A N 1
ATOM 803 C CA . VAL A 1 103 ? -1.272 4.491 -3.918 1.00 94.69 103 VAL A CA 1
ATOM 804 C C . VAL A 1 103 ? 0.130 4.194 -3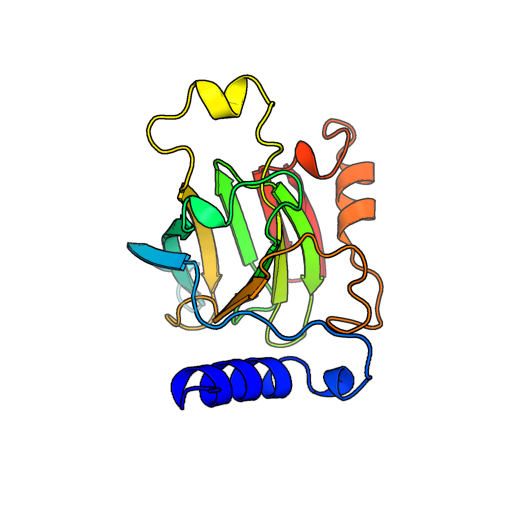.416 1.00 94.69 103 VAL A C 1
ATOM 806 O O . VAL A 1 103 ? 0.668 4.921 -2.577 1.00 94.69 103 VAL A O 1
ATOM 809 N N . VAL A 1 104 ? 0.724 3.127 -3.935 1.00 96.12 104 VAL A N 1
ATOM 810 C CA . VAL A 1 104 ? 2.114 2.763 -3.676 1.00 96.12 104 VAL A CA 1
ATOM 811 C C . VAL A 1 104 ? 2.918 2.795 -4.972 1.00 96.12 104 VAL A C 1
ATOM 813 O O . VAL A 1 104 ? 2.382 2.553 -6.052 1.00 96.12 104 VAL A O 1
ATOM 816 N N . GLN A 1 105 ? 4.204 3.111 -4.871 1.00 95.31 105 GLN A N 1
ATOM 817 C CA . GLN A 1 105 ? 5.097 3.270 -6.016 1.00 95.31 105 GLN A CA 1
ATOM 818 C C . GLN A 1 105 ? 6.427 2.558 -5.771 1.00 95.31 105 GLN A C 1
ATOM 820 O O . GLN A 1 105 ? 6.923 2.508 -4.638 1.00 95.31 105 GLN A O 1
ATOM 825 N N . GLN A 1 106 ? 7.004 2.024 -6.848 1.00 93.62 106 GLN A N 1
ATOM 826 C CA . GLN A 1 106 ? 8.341 1.444 -6.858 1.00 93.62 106 GLN A CA 1
ATOM 827 C C . GLN A 1 106 ? 9.364 2.391 -6.214 1.00 93.62 106 GLN A C 1
ATOM 829 O O . GLN A 1 106 ? 9.364 3.593 -6.481 1.00 93.62 106 GLN A O 1
ATOM 834 N N . LYS A 1 107 ? 10.278 1.834 -5.414 1.00 90.25 107 LYS A N 1
ATOM 835 C CA . LYS A 1 107 ? 11.489 2.550 -4.999 1.00 90.25 107 LYS A CA 1
ATOM 836 C C . LYS A 1 107 ? 12.459 2.703 -6.178 1.00 90.25 107 LYS A C 1
ATOM 838 O O . LYS A 1 107 ? 12.503 1.844 -7.060 1.00 90.25 107 LYS A O 1
ATOM 843 N N . HIS A 1 108 ? 13.259 3.765 -6.208 1.00 81.94 108 HIS A N 1
ATOM 844 C CA . HIS A 1 108 ? 14.239 3.937 -7.283 1.00 81.94 108 HIS A CA 1
ATOM 845 C C . HIS A 1 108 ? 15.234 2.760 -7.326 1.00 81.94 108 HIS A C 1
ATOM 847 O O . HIS A 1 108 ? 15.720 2.301 -6.293 1.00 81.94 108 HIS A O 1
ATOM 853 N N . VAL A 1 109 ? 15.510 2.244 -8.531 1.00 75.06 109 VAL A N 1
ATOM 854 C CA . VAL A 1 109 ? 16.343 1.040 -8.749 1.00 75.06 109 VAL A CA 1
ATOM 855 C C . VAL A 1 109 ? 17.804 1.227 -8.335 1.00 75.06 109 VAL A C 1
ATOM 857 O O . VAL A 1 109 ? 18.532 0.258 -8.116 1.00 75.06 109 VAL A O 1
ATOM 860 N N . ASP A 1 110 ? 18.258 2.473 -8.264 1.00 76.69 110 ASP A N 1
ATOM 861 C CA . ASP A 1 110 ? 19.623 2.855 -7.938 1.00 76.69 110 ASP A CA 1
ATOM 862 C C . ASP A 1 110 ? 19.862 3.092 -6.443 1.00 76.69 110 ASP A C 1
ATOM 864 O O . ASP A 1 110 ? 21.038 3.117 -6.049 1.00 76.69 110 ASP A O 1
ATOM 868 N N . GLU A 1 111 ? 18.801 3.153 -5.625 1.00 74.62 111 GLU A N 1
ATOM 869 C CA . GLU A 1 111 ? 18.898 3.265 -4.165 1.00 74.62 111 GLU A CA 1
ATOM 870 C C . GLU A 1 111 ? 19.796 2.149 -3.608 1.00 74.62 111 GLU A C 1
ATOM 872 O O . GLU A 1 111 ? 19.577 0.968 -3.914 1.00 74.62 111 GLU A O 1
ATOM 877 N N . PRO A 1 112 ? 20.819 2.480 -2.800 1.00 69.81 112 PRO A N 1
ATOM 878 C CA . PRO A 1 112 ? 21.701 1.486 -2.196 1.00 69.81 112 PRO A CA 1
ATOM 879 C C . PRO A 1 112 ? 20.923 0.384 -1.472 1.00 69.81 112 PRO A C 1
ATOM 881 O O . PRO A 1 112 ? 21.224 -0.796 -1.643 1.00 69.81 112 PRO A O 1
ATOM 884 N N . GLU A 1 113 ? 19.858 0.757 -0.758 1.00 69.00 113 GLU A N 1
ATOM 885 C CA . GLU A 1 113 ? 19.015 -0.167 -0.009 1.00 69.00 113 GLU A CA 1
ATOM 886 C C . GLU A 1 113 ? 18.269 -1.156 -0.904 1.00 69.00 113 GLU A C 1
ATOM 888 O O . GLU A 1 113 ? 17.908 -2.208 -0.395 1.00 69.00 113 GLU A O 1
ATOM 893 N N . GLN A 1 114 ? 18.035 -0.868 -2.196 1.00 67.69 114 GLN A N 1
ATOM 894 C CA . GLN A 1 114 ? 17.456 -1.849 -3.131 1.00 67.69 114 GLN A CA 1
ATOM 895 C C . GLN A 1 114 ? 18.435 -2.974 -3.458 1.00 67.69 114 GLN A C 1
ATOM 897 O O . GLN A 1 114 ? 18.034 -4.131 -3.587 1.00 67.69 114 GLN A O 1
ATOM 902 N N . LYS A 1 115 ? 19.721 -2.639 -3.591 1.00 68.75 115 LYS A N 1
ATOM 903 C CA . LYS A 1 115 ? 20.773 -3.583 -3.998 1.00 68.75 115 LYS A CA 1
ATOM 904 C C . LYS A 1 115 ? 21.076 -4.609 -2.908 1.00 68.75 115 LYS A C 1
ATOM 906 O O . LYS A 1 115 ? 21.519 -5.712 -3.219 1.00 68.75 115 LYS A O 1
ATOM 911 N N . ASP A 1 116 ? 20.781 -4.262 -1.659 1.00 71.00 116 ASP A N 1
ATOM 912 C CA . ASP A 1 116 ? 21.016 -5.107 -0.488 1.00 71.00 116 ASP A CA 1
ATOM 913 C C . ASP A 1 116 ? 19.836 -6.050 -0.166 1.00 71.00 116 ASP A C 1
ATOM 915 O O . ASP A 1 116 ? 19.885 -6.816 0.802 1.00 71.00 116 ASP A O 1
ATOM 919 N N . LEU A 1 117 ? 18.756 -6.034 -0.958 1.00 78.06 117 LEU A N 1
ATOM 920 C CA . LEU A 1 117 ? 17.562 -6.835 -0.678 1.00 78.06 117 LEU A CA 1
ATOM 921 C C . LEU A 1 117 ? 17.668 -8.270 -1.181 1.00 78.06 117 LEU A C 1
ATOM 923 O O . LEU A 1 117 ? 17.821 -8.549 -2.370 1.00 78.06 117 LEU A O 1
ATOM 927 N N . HIS A 1 118 ? 17.380 -9.208 -0.282 1.00 77.31 118 HIS A N 1
ATOM 928 C CA . HIS A 1 118 ? 17.054 -10.586 -0.634 1.00 77.31 118 HIS A CA 1
ATOM 929 C C . HIS A 1 118 ? 15.613 -10.666 -1.174 1.00 77.31 118 HIS A C 1
ATOM 931 O O . HIS A 1 118 ? 14.696 -11.099 -0.478 1.00 77.31 118 HIS A O 1
ATOM 937 N N . GLY A 1 119 ? 15.408 -10.200 -2.411 1.00 79.94 119 GLY A N 1
ATOM 938 C CA . GLY A 1 119 ? 14.099 -10.178 -3.080 1.00 79.94 119 GLY A CA 1
ATOM 939 C C . GLY A 1 119 ? 13.714 -8.810 -3.639 1.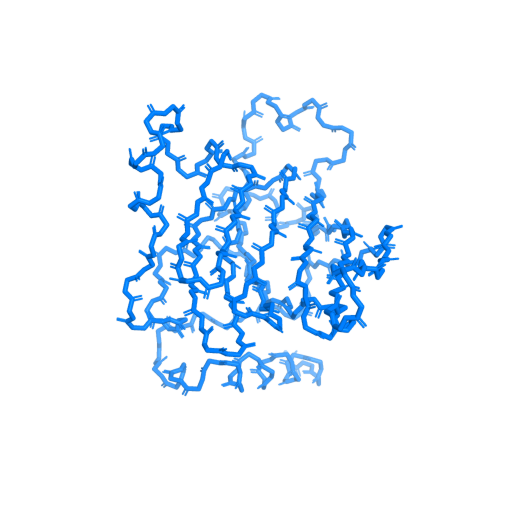00 79.94 119 GLY A C 1
ATOM 940 O O . GLY A 1 119 ? 12.615 -8.335 -3.364 1.00 79.94 119 GLY A O 1
ATOM 941 N N . GLN A 1 120 ? 14.608 -8.202 -4.427 1.00 84.00 120 GLN A N 1
ATOM 942 C CA . GLN A 1 120 ? 14.465 -6.845 -4.980 1.00 84.00 120 GLN A CA 1
ATOM 943 C C . GLN A 1 120 ? 13.161 -6.603 -5.763 1.00 84.00 120 GLN A C 1
ATOM 945 O O . GLN A 1 120 ? 12.662 -5.486 -5.802 1.00 84.00 120 GLN A O 1
ATOM 950 N N . TYR A 1 121 ? 12.572 -7.662 -6.327 1.00 91.56 121 TYR A N 1
ATOM 951 C CA . TYR A 1 121 ? 11.336 -7.600 -7.111 1.00 91.56 121 TYR A CA 1
ATOM 952 C C . TYR A 1 121 ? 10.070 -7.924 -6.308 1.00 91.56 121 TYR A C 1
ATOM 954 O O . TYR A 1 121 ? 9.059 -8.367 -6.850 1.00 91.56 121 TYR A O 1
ATOM 962 N N . SER A 1 122 ? 10.134 -7.776 -4.987 1.00 93.19 122 SER A N 1
ATOM 963 C CA . SER A 1 122 ? 8.991 -8.008 -4.113 1.00 93.19 122 SER A CA 1
ATOM 964 C C . SER A 1 122 ? 8.949 -7.005 -2.976 1.00 93.19 122 SER A C 1
ATOM 966 O O . SER A 1 122 ? 9.982 -6.497 -2.534 1.00 93.19 122 SER A O 1
ATOM 968 N N . PHE A 1 123 ? 7.755 -6.753 -2.464 1.00 94.25 123 PHE A N 1
ATOM 969 C CA . PHE A 1 123 ? 7.545 -5.919 -1.292 1.00 94.25 123 PHE A CA 1
ATOM 970 C C . PHE A 1 123 ? 6.510 -6.557 -0.372 1.00 94.25 123 PHE A C 1
ATOM 972 O O . PHE A 1 123 ? 5.717 -7.402 -0.788 1.00 94.25 123 PHE A O 1
ATOM 979 N N . ASN A 1 124 ? 6.545 -6.178 0.902 1.00 95.75 124 ASN A N 1
ATOM 980 C CA . ASN A 1 124 ? 5.559 -6.634 1.875 1.00 95.75 124 ASN A CA 1
ATOM 981 C C . ASN A 1 124 ? 4.632 -5.483 2.225 1.00 95.75 124 ASN A C 1
ATOM 983 O O . ASN A 1 124 ? 5.088 -4.351 2.405 1.00 95.75 124 ASN A O 1
ATOM 987 N N . ILE A 1 125 ? 3.352 -5.790 2.373 1.00 97.56 125 ILE A N 1
ATOM 988 C CA . ILE A 1 125 ? 2.356 -4.862 2.880 1.00 97.56 125 ILE A CA 1
ATOM 989 C C . ILE A 1 125 ? 1.474 -5.569 3.902 1.00 97.56 125 ILE A C 1
ATOM 991 O O . ILE A 1 125 ? 0.940 -6.650 3.670 1.00 97.56 125 ILE A O 1
ATOM 995 N N . VAL A 1 126 ? 1.349 -4.952 5.066 1.00 97.88 126 VAL A N 1
ATOM 996 C CA . VAL A 1 126 ? 0.407 -5.342 6.106 1.00 97.88 126 VAL A CA 1
ATOM 997 C C . VAL A 1 126 ? -0.756 -4.380 6.035 1.00 97.88 126 VAL A C 1
ATOM 999 O O . VAL A 1 126 ? -0.544 -3.171 6.097 1.00 97.88 126 VAL A O 1
ATOM 1002 N N . VAL A 1 127 ? -1.968 -4.914 5.943 1.00 96.69 127 VAL A N 1
ATOM 1003 C CA . VAL A 1 127 ? -3.205 -4.139 6.017 1.00 96.69 127 VAL A CA 1
AT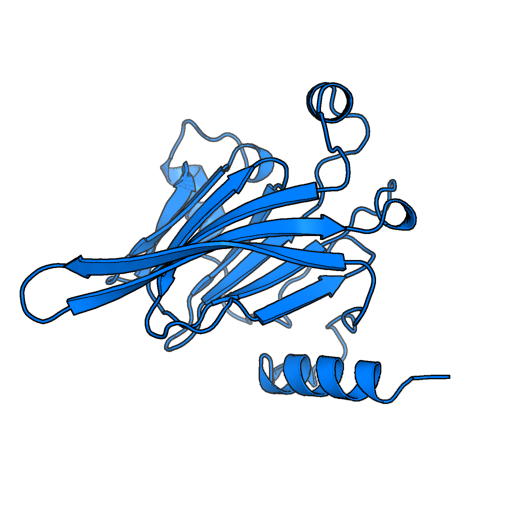OM 1004 C C . VAL A 1 127 ? -4.032 -4.682 7.174 1.00 96.69 127 VAL A C 1
ATOM 1006 O O . VAL A 1 127 ? -4.310 -5.874 7.234 1.00 96.69 127 VAL A O 1
ATOM 1009 N N . ASP A 1 128 ? -4.414 -3.820 8.105 1.00 94.75 128 ASP A N 1
ATOM 1010 C CA . ASP A 1 128 ? -5.180 -4.160 9.302 1.00 94.75 128 ASP A CA 1
ATOM 1011 C C . ASP A 1 128 ? -6.343 -3.175 9.488 1.00 94.75 128 ASP A C 1
ATOM 1013 O O . ASP A 1 128 ? -6.380 -2.088 8.899 1.00 94.75 128 ASP A O 1
ATOM 1017 N N . TRP A 1 129 ? -7.286 -3.556 10.347 1.00 92.88 129 TRP A N 1
ATOM 1018 C CA . TRP A 1 129 ? -8.534 -2.835 10.634 1.00 92.88 129 TRP A CA 1
ATOM 1019 C C . TRP A 1 129 ? -9.568 -2.855 9.502 1.00 92.88 129 TRP A C 1
ATOM 1021 O O . TRP A 1 129 ? -10.377 -1.936 9.364 1.00 92.88 129 TRP A O 1
ATOM 1031 N N . LEU A 1 130 ? -9.577 -3.941 8.733 1.00 92.56 130 LEU A N 1
ATOM 1032 C CA . LEU A 1 130 ? -10.535 -4.182 7.659 1.00 92.56 130 LEU A CA 1
ATOM 1033 C C . LEU A 1 130 ? -11.930 -4.513 8.193 1.00 92.56 130 LEU A C 1
ATOM 1035 O O . LEU A 1 130 ? -12.073 -5.114 9.267 1.00 92.56 130 LEU A O 1
ATOM 1039 N N . ARG A 1 131 ? -12.960 -4.144 7.421 1.00 91.19 131 ARG A N 1
ATOM 1040 C CA . ARG A 1 131 ? -14.374 -4.383 7.763 1.00 91.19 131 ARG A CA 1
ATOM 1041 C C . ARG A 1 131 ? -14.807 -5.813 7.439 1.00 91.19 131 ARG A C 1
ATOM 1043 O O . ARG A 1 131 ? -15.571 -6.403 8.203 1.00 91.19 131 ARG A O 1
ATOM 1050 N N . THR A 1 132 ? -14.325 -6.362 6.329 1.00 92.00 132 THR A N 1
ATOM 1051 C CA . THR A 1 132 ? -14.596 -7.734 5.871 1.00 92.00 132 THR A CA 1
ATOM 1052 C C . THR A 1 132 ? -13.267 -8.477 5.668 1.00 92.00 132 THR A C 1
ATOM 1054 O O . THR A 1 132 ? -12.224 -7.825 5.587 1.00 92.00 132 THR A O 1
ATOM 1057 N N . PRO A 1 133 ? -13.261 -9.825 5.632 1.00 93.19 133 PRO A N 1
ATOM 1058 C CA . PRO A 1 133 ? -12.041 -10.619 5.435 1.00 93.19 133 PRO A CA 1
ATOM 1059 C C . PRO A 1 133 ? -11.522 -10.606 3.987 1.00 93.19 133 PRO A C 1
ATOM 1061 O O . PRO A 1 133 ? -10.664 -11.417 3.645 1.00 93.19 133 PRO A O 1
ATOM 1064 N N . ASP A 1 134 ? -12.088 -9.758 3.127 1.00 94.38 134 ASP A N 1
ATOM 1065 C CA . ASP A 1 134 ? -11.699 -9.679 1.726 1.00 94.38 134 ASP A CA 1
ATOM 1066 C C . ASP A 1 134 ? -10.320 -9.028 1.606 1.00 94.38 134 ASP A C 1
ATOM 1068 O O . ASP A 1 134 ? -10.010 -8.050 2.294 1.00 94.38 134 ASP A O 1
ATOM 1072 N N . LEU A 1 135 ? -9.504 -9.569 0.701 1.00 94.31 135 LEU A N 1
ATOM 1073 C CA . LEU A 1 135 ? -8.214 -8.985 0.362 1.00 94.31 135 LEU A CA 1
ATOM 1074 C C . LEU A 1 135 ? -8.401 -7.582 -0.240 1.00 94.31 135 LEU A C 1
ATOM 1076 O O . LEU A 1 135 ? -9.427 -7.320 -0.873 1.00 94.31 135 LEU A O 1
ATOM 1080 N N . PRO A 1 136 ? -7.406 -6.687 -0.095 1.00 93.06 136 PRO A N 1
ATOM 1081 C CA . PRO A 1 136 ? -7.382 -5.445 -0.851 1.00 93.06 136 PRO A CA 1
ATOM 1082 C C . PRO A 1 136 ? -7.497 -5.720 -2.350 1.00 93.06 136 PRO A C 1
ATOM 1084 O O . PRO A 1 136 ? -6.830 -6.612 -2.879 1.00 93.06 136 PRO A O 1
ATOM 1087 N N . GLU A 1 137 ? -8.307 -4.923 -3.034 1.00 92.19 137 GLU A N 1
ATOM 1088 C CA . GLU A 1 137 ? -8.333 -4.925 -4.492 1.00 92.19 137 GLU A CA 1
ATOM 1089 C C . GLU A 1 137 ? -7.083 -4.223 -5.010 1.00 92.19 137 GLU A C 1
ATOM 1091 O O . GLU A 1 137 ? -6.691 -3.189 -4.472 1.00 92.19 137 GLU A O 1
ATOM 1096 N N . ILE A 1 138 ? -6.431 -4.797 -6.018 1.00 92.31 138 ILE A N 1
ATOM 1097 C CA . ILE A 1 138 ? -5.135 -4.324 -6.499 1.00 92.31 138 ILE A CA 1
ATOM 1098 C C . ILE A 1 138 ? -5.230 -3.978 -7.981 1.00 92.31 138 ILE A C 1
ATOM 1100 O O . ILE A 1 138 ? -5.611 -4.812 -8.801 1.00 92.31 138 ILE A O 1
ATOM 1104 N N . PHE A 1 139 ? -4.819 -2.758 -8.320 1.00 92.38 139 PHE A N 1
ATOM 1105 C CA . PHE A 1 139 ? -4.709 -2.286 -9.699 1.00 92.38 139 PHE A CA 1
ATOM 1106 C C . PHE A 1 139 ? -3.267 -1.873 -9.972 1.00 92.38 139 PHE A C 1
ATOM 1108 O O . PHE A 1 139 ? -2.729 -0.998 -9.293 1.00 92.38 139 PHE A O 1
ATOM 1115 N N . PHE A 1 140 ? -2.627 -2.527 -10.937 1.00 93.81 140 PHE A N 1
ATOM 1116 C CA . PHE A 1 140 ? -1.214 -2.335 -11.245 1.00 93.81 140 PHE A CA 1
ATOM 1117 C C . PHE A 1 140 ? -1.028 -1.430 -12.461 1.00 93.81 140 PHE A C 1
ATOM 1119 O O . PHE A 1 140 ? -1.825 -1.458 -13.393 1.00 93.81 140 PHE A O 1
ATOM 1126 N N . PHE A 1 141 ? 0.033 -0.632 -12.465 1.00 92.75 141 PHE A N 1
ATOM 1127 C CA . PHE A 1 141 ? 0.395 0.260 -13.556 1.00 92.75 141 PHE A CA 1
ATOM 1128 C C . PHE A 1 141 ? 1.886 0.104 -13.833 1.00 92.75 141 PHE A C 1
ATOM 1130 O O . PHE A 1 141 ? 2.713 0.347 -12.957 1.00 92.75 141 PHE A O 1
ATOM 1137 N N . GLU A 1 142 ? 2.226 -0.216 -15.079 1.00 92.25 142 GLU A N 1
ATOM 1138 C CA . GLU A 1 142 ? 3.602 -0.401 -15.583 1.00 92.25 142 GLU A CA 1
ATOM 1139 C C . GLU A 1 142 ? 4.385 0.930 -15.685 1.00 92.25 142 GLU A C 1
ATOM 1141 O O . GLU A 1 142 ? 5.365 1.053 -16.411 1.00 92.25 142 GLU A O 1
ATOM 1146 N N . ARG A 1 143 ? 3.907 1.982 -15.009 1.00 91.69 143 ARG A N 1
ATOM 1147 C CA . ARG A 1 143 ? 4.492 3.324 -14.988 1.00 91.69 143 ARG A CA 1
ATOM 1148 C C . ARG A 1 143 ? 4.130 4.067 -13.704 1.00 91.69 143 ARG A C 1
ATOM 1150 O O . ARG A 1 143 ? 3.099 3.778 -13.088 1.00 91.69 143 ARG A O 1
ATOM 1157 N N . ALA A 1 144 ? 4.921 5.081 -13.360 1.00 91.69 144 ALA A N 1
ATOM 1158 C CA . ALA A 1 144 ? 4.637 5.958 -12.239 1.00 91.69 144 ALA A CA 1
ATOM 1159 C C . ALA A 1 144 ? 3.346 6.748 -12.485 1.00 91.69 144 ALA A C 1
ATOM 1161 O O . ALA A 1 144 ? 3.119 7.285 -13.576 1.00 91.69 144 ALA A O 1
ATOM 1162 N N . LEU A 1 145 ? 2.499 6.828 -11.462 1.00 89.50 145 LEU A N 1
ATOM 1163 C CA . LEU A 1 145 ? 1.340 7.710 -11.457 1.00 89.50 145 LEU A CA 1
ATOM 1164 C C . LEU A 1 145 ? 1.696 9.025 -10.753 1.00 89.50 145 LEU A C 1
ATOM 1166 O O . LEU A 1 145 ? 2.151 9.026 -9.612 1.00 89.50 145 LEU A O 1
ATOM 1170 N N . GLU A 1 146 ? 1.455 10.145 -11.434 1.00 85.44 146 GLU A N 1
ATOM 1171 C CA . GLU A 1 146 ? 1.734 11.497 -10.916 1.00 85.44 146 GLU A CA 1
ATOM 1172 C C . GLU A 1 146 ? 0.464 12.338 -10.707 1.00 85.44 146 GLU A C 1
ATOM 1174 O O . GLU A 1 146 ? 0.486 13.309 -9.956 1.00 85.44 146 GLU A O 1
ATOM 1179 N N . ASP A 1 147 ? -0.645 11.968 -11.355 1.00 82.81 147 ASP A N 1
ATOM 1180 C CA . ASP A 1 147 ? -1.953 12.613 -11.220 1.00 82.81 147 ASP A CA 1
ATOM 1181 C C . ASP A 1 147 ? -2.981 11.580 -10.741 1.00 82.81 147 ASP A C 1
ATOM 1183 O O . ASP A 1 147 ? -3.115 10.500 -11.321 1.00 82.81 147 ASP A O 1
ATOM 1187 N N . PHE A 1 148 ? -3.698 11.926 -9.673 1.00 84.06 148 PHE A N 1
ATOM 1188 C CA . PHE A 1 148 ? -4.689 11.079 -9.006 1.00 84.06 148 PHE A CA 1
ATOM 1189 C C . PHE A 1 148 ? -6.114 11.629 -9.119 1.00 84.06 148 PHE A C 1
ATOM 1191 O O . PHE A 1 148 ? -7.015 11.133 -8.441 1.00 84.06 148 PHE A O 1
ATOM 1198 N N . SER A 1 149 ? -6.339 12.625 -9.980 1.00 78.69 149 SER A N 1
ATOM 1199 C CA . SER A 1 149 ? -7.655 13.236 -10.213 1.00 78.69 149 SER A CA 1
ATOM 1200 C C . SER A 1 149 ? -8.736 12.218 -10.579 1.00 78.69 149 SER A C 1
ATOM 1202 O O . SER A 1 149 ? -9.894 12.381 -10.209 1.00 78.69 149 SER A O 1
ATOM 1204 N N . CYS A 1 150 ? -8.361 11.124 -11.242 1.00 73.81 150 CYS A N 1
ATOM 1205 C CA . CYS A 1 150 ? -9.291 10.053 -11.579 1.00 73.81 150 CYS A CA 1
ATOM 1206 C C . CYS A 1 150 ? -9.584 9.065 -10.434 1.00 73.81 150 CYS A C 1
ATOM 1208 O O . CYS A 1 150 ? -10.529 8.287 -10.536 1.00 73.81 150 CYS A O 1
ATOM 1210 N N . ILE A 1 151 ? -8.803 9.093 -9.349 1.00 79.44 151 ILE A N 1
ATOM 1211 C CA . ILE A 1 151 ? -9.068 8.333 -8.116 1.00 79.44 151 ILE A CA 1
ATOM 1212 C C . ILE A 1 151 ? -9.981 9.150 -7.199 1.00 79.44 151 ILE A C 1
ATOM 1214 O O . ILE A 1 151 ? -10.924 8.620 -6.612 1.00 79.44 151 ILE A O 1
ATOM 1218 N N . SER A 1 152 ? -9.683 10.442 -7.049 1.00 78.75 152 SER A N 1
ATOM 1219 C CA . SER A 1 152 ? -10.438 11.361 -6.204 1.00 78.75 152 SER A CA 1
ATOM 1220 C C . SER A 1 152 ? -10.255 12.798 -6.679 1.00 78.75 152 SER A C 1
ATOM 1222 O O . SER A 1 152 ? -9.137 13.291 -6.807 1.00 78.75 152 SER A O 1
ATOM 1224 N N . ASN A 1 153 ? -11.372 13.509 -6.820 1.00 69.56 153 ASN A N 1
ATOM 1225 C CA . ASN A 1 153 ? -11.392 14.953 -7.055 1.00 69.56 153 ASN A CA 1
ATOM 1226 C C . ASN A 1 153 ? -11.121 15.782 -5.782 1.00 69.56 153 ASN A C 1
ATOM 1228 O O . ASN A 1 153 ? -10.966 17.002 -5.849 1.00 69.56 153 ASN A O 1
ATOM 1232 N N . SER A 1 154 ? -11.071 15.138 -4.610 1.00 74.31 154 SER A N 1
ATOM 1233 C CA . SER A 1 154 ? -10.699 15.777 -3.343 1.00 74.31 154 SER A CA 1
ATOM 1234 C C . SER A 1 154 ? -9.209 15.580 -3.042 1.00 74.31 154 SER A C 1
ATOM 1236 O O . SER A 1 154 ? -8.714 14.462 -3.225 1.00 74.31 154 SER A O 1
ATOM 1238 N N . PRO A 1 155 ? -8.502 16.613 -2.532 1.00 74.62 155 PRO A N 1
ATOM 1239 C CA . PRO A 1 155 ? -7.111 16.485 -2.117 1.00 74.62 155 PRO A CA 1
ATOM 1240 C C . PRO A 1 155 ? -6.949 15.393 -1.067 1.00 74.62 155 PRO A C 1
ATOM 1242 O O . PRO A 1 155 ? -7.758 15.285 -0.140 1.00 74.62 155 PRO A O 1
ATOM 1245 N N . SER A 1 156 ? -5.873 14.624 -1.170 1.00 83.81 156 SER A N 1
ATOM 1246 C CA . SER A 1 156 ? -5.515 13.694 -0.114 1.00 83.81 156 SER A CA 1
ATOM 1247 C C . SER A 1 156 ? -5.055 14.434 1.144 1.00 83.81 156 SER A C 1
ATOM 1249 O O . SER A 1 156 ? -4.463 15.516 1.103 1.00 83.81 156 SER A O 1
ATOM 1251 N N . GLY A 1 157 ? -5.278 13.821 2.306 1.00 84.50 157 GLY A N 1
ATOM 1252 C CA . GLY A 1 157 ? -4.716 14.317 3.565 1.00 84.50 157 GLY A CA 1
ATOM 1253 C C . GLY A 1 157 ? -3.223 14.006 3.732 1.00 84.50 157 GLY A C 1
ATOM 1254 O O . GLY A 1 157 ? -2.663 14.300 4.790 1.00 84.50 157 GLY A O 1
ATOM 1255 N N . PHE A 1 158 ? -2.589 13.335 2.764 1.00 91.25 158 PHE A N 1
ATOM 1256 C CA . PHE A 1 158 ? -1.317 12.639 2.965 1.00 91.25 158 PHE A CA 1
ATOM 1257 C C . PHE A 1 158 ? -0.136 13.599 3.115 1.00 91.25 158 PHE A C 1
ATOM 1259 O O . PHE A 1 158 ? 0.594 13.516 4.105 1.00 91.25 158 PHE A O 1
ATOM 1266 N N . ALA A 1 159 ? -0.019 14.585 2.221 1.00 89.25 159 ALA A N 1
ATOM 1267 C CA . ALA A 1 159 ? 0.997 15.633 2.324 1.00 89.25 159 ALA A CA 1
ATOM 1268 C C . ALA A 1 159 ? 0.895 16.403 3.657 1.00 89.25 159 ALA A C 1
ATOM 1270 O O . ALA A 1 159 ? 1.893 16.595 4.353 1.00 89.25 159 ALA A O 1
ATOM 1271 N N . ALA A 1 160 ? -0.327 16.749 4.076 1.00 88.56 160 ALA A N 1
ATOM 1272 C CA . ALA A 1 160 ? -0.572 17.415 5.356 1.00 88.56 160 ALA A CA 1
ATOM 1273 C C . ALA A 1 160 ? -0.206 16.528 6.565 1.00 88.56 160 ALA A C 1
ATOM 1275 O O . ALA A 1 160 ? 0.271 17.019 7.593 1.00 88.56 160 ALA A O 1
ATOM 1276 N N . ALA A 1 161 ? -0.412 15.210 6.466 1.00 90.56 161 ALA A N 1
ATOM 1277 C CA . ALA A 1 161 ? -0.028 14.264 7.511 1.00 90.56 161 ALA A CA 1
ATOM 1278 C C . ALA A 1 161 ? 1.500 14.146 7.657 1.00 90.56 161 ALA A C 1
ATOM 1280 O O . ALA A 1 161 ? 1.985 14.060 8.792 1.00 90.56 161 ALA A O 1
ATOM 1281 N N . ILE A 1 162 ? 2.243 14.178 6.543 1.00 90.69 162 ILE A N 1
ATOM 1282 C CA . ILE A 1 162 ? 3.715 14.212 6.518 1.00 90.69 162 ILE A CA 1
ATOM 1283 C C . ILE A 1 162 ? 4.227 15.493 7.180 1.00 90.69 162 ILE A C 1
ATOM 1285 O O . ILE A 1 162 ? 4.987 15.416 8.150 1.00 90.69 162 ILE A O 1
ATOM 1289 N N . GLU A 1 163 ? 3.735 16.655 6.743 1.00 87.75 163 GLU A N 1
ATOM 1290 C CA . GLU A 1 163 ? 4.135 17.963 7.280 1.00 87.75 163 GLU A CA 1
ATOM 1291 C C . GLU A 1 163 ? 3.951 18.025 8.805 1.00 87.75 163 GLU A C 1
ATOM 1293 O O . GLU A 1 163 ? 4.861 18.388 9.555 1.00 87.75 163 GLU A O 1
ATOM 1298 N N . LYS A 1 164 ? 2.797 17.559 9.296 1.00 88.31 164 LYS A N 1
ATOM 1299 C CA . LYS A 1 164 ? 2.483 17.538 10.731 1.00 88.31 164 LYS A CA 1
ATOM 1300 C C . LYS A 1 164 ? 3.393 16.614 11.546 1.00 88.31 164 LYS A C 1
ATOM 1302 O O . LYS A 1 164 ? 3.538 16.808 12.757 1.00 88.31 164 LYS A O 1
ATOM 1307 N N . ARG A 1 165 ? 3.969 15.574 10.936 1.00 88.56 165 ARG A N 1
ATOM 1308 C CA . ARG A 1 165 ? 4.833 14.612 11.637 1.00 88.56 165 ARG A CA 1
ATOM 1309 C C . ARG A 1 165 ? 6.208 15.205 11.946 1.00 88.56 165 ARG A C 1
ATOM 1311 O O . ARG A 1 165 ? 6.804 14.805 12.950 1.00 88.56 165 ARG A O 1
ATOM 1318 N N . GLY A 1 166 ? 6.707 16.118 11.109 1.00 73.94 166 GLY A N 1
ATOM 1319 C CA . GLY A 1 166 ? 7.941 16.899 11.288 1.00 73.94 166 GLY A CA 1
ATOM 1320 C C . GLY A 1 166 ? 9.267 16.118 11.275 1.00 73.94 166 GLY A C 1
ATOM 1321 O O . GLY A 1 166 ? 10.320 16.714 11.082 1.00 73.94 166 GLY A O 1
ATOM 1322 N N . LYS A 1 167 ? 9.241 14.794 11.491 1.00 81.44 167 LYS A N 1
ATOM 1323 C CA . LYS A 1 167 ? 10.408 13.891 11.408 1.00 81.44 167 LYS A CA 1
ATOM 1324 C C . LYS A 1 167 ? 10.484 13.088 10.106 1.00 81.44 167 LYS A C 1
ATOM 1326 O O . LYS A 1 167 ? 11.516 12.484 9.851 1.00 81.44 167 LYS A O 1
ATOM 1331 N N . VAL A 1 168 ? 9.393 13.052 9.348 1.00 82.31 168 VAL A N 1
ATOM 1332 C CA . VAL A 1 168 ? 9.300 12.440 8.018 1.00 82.31 168 VAL A CA 1
ATOM 1333 C C . VAL A 1 168 ? 9.551 13.574 7.030 1.00 82.31 168 VAL A C 1
ATOM 1335 O O . VAL A 1 168 ? 8.855 14.588 7.130 1.00 82.31 168 VAL A O 1
ATOM 1338 N N . LYS A 1 169 ? 10.570 13.468 6.169 1.00 80.56 169 LYS A N 1
ATOM 1339 C CA . LYS A 1 169 ? 10.944 14.587 5.287 1.00 80.56 169 LYS A CA 1
ATOM 1340 C C . LYS A 1 169 ? 9.996 14.692 4.103 1.00 80.56 169 LYS A C 1
ATOM 1342 O O . LYS A 1 169 ? 9.590 15.795 3.749 1.00 80.56 169 LYS A O 1
ATOM 1347 N N . ASP A 1 170 ? 9.636 13.549 3.536 1.00 87.12 170 ASP A N 1
ATOM 1348 C CA . ASP A 1 170 ? 8.720 13.440 2.410 1.00 87.12 170 ASP A CA 1
ATOM 1349 C C . ASP A 1 170 ? 8.011 12.073 2.393 1.00 87.12 170 ASP A C 1
ATOM 1351 O O . ASP A 1 170 ? 8.089 11.283 3.334 1.00 87.12 170 ASP A O 1
ATOM 1355 N N . TRP A 1 171 ? 7.265 11.812 1.325 1.00 85.94 171 TRP A N 1
ATOM 1356 C CA . TRP A 1 171 ? 6.478 10.596 1.148 1.00 85.94 171 TRP A CA 1
ATOM 1357 C C . TRP A 1 171 ? 7.327 9.319 1.011 1.00 85.94 171 TRP A C 1
ATOM 1359 O O . TRP A 1 171 ? 6.848 8.238 1.355 1.00 85.94 171 TRP A O 1
ATOM 1369 N N . MET A 1 172 ? 8.587 9.426 0.580 1.00 87.94 172 MET A N 1
ATOM 1370 C CA . MET A 1 172 ? 9.500 8.288 0.409 1.00 87.94 172 MET A CA 1
ATOM 1371 C C . MET A 1 172 ? 10.021 7.751 1.752 1.00 87.94 172 MET A C 1
ATOM 1373 O O . MET A 1 172 ? 10.400 6.580 1.848 1.00 87.94 172 MET A O 1
ATOM 1377 N N . ASP A 1 173 ? 9.984 8.580 2.799 1.00 85.31 173 ASP A N 1
ATOM 1378 C CA . ASP A 1 173 ? 10.333 8.205 4.176 1.00 85.31 173 ASP A CA 1
ATOM 1379 C C . ASP A 1 173 ? 9.191 7.479 4.917 1.00 85.31 173 ASP A C 1
ATOM 1381 O O . ASP A 1 173 ? 9.400 6.951 6.013 1.00 85.31 173 ASP A O 1
ATOM 1385 N N . VAL A 1 174 ? 7.975 7.456 4.360 1.00 91.69 174 VAL A N 1
ATOM 1386 C CA . VAL A 1 174 ? 6.804 6.857 5.017 1.00 91.69 174 VAL A CA 1
ATOM 1387 C C . VAL A 1 174 ? 6.818 5.339 4.855 1.00 91.69 174 VAL A C 1
ATOM 1389 O O . VAL A 1 174 ? 6.870 4.817 3.743 1.00 91.69 174 VAL A O 1
ATOM 1392 N N . ASN A 1 175 ? 6.686 4.617 5.969 1.00 92.94 175 ASN A N 1
ATOM 1393 C CA . ASN A 1 175 ? 6.519 3.157 5.978 1.00 92.94 175 ASN A CA 1
ATOM 1394 C C . ASN A 1 175 ? 5.217 2.701 6.642 1.00 92.94 175 ASN A C 1
ATOM 1396 O O . ASN A 1 175 ? 4.884 1.514 6.610 1.00 92.94 175 ASN A O 1
ATOM 1400 N N . THR A 1 176 ? 4.492 3.625 7.274 1.00 96.00 176 THR A N 1
ATOM 1401 C CA . THR A 1 176 ? 3.221 3.330 7.925 1.00 96.00 176 THR A CA 1
ATOM 1402 C C . THR A 1 176 ? 2.220 4.444 7.680 1.00 96.00 176 THR A C 1
ATOM 1404 O O . THR A 1 176 ? 2.493 5.614 7.942 1.00 96.00 176 THR A O 1
ATOM 1407 N N . VAL A 1 177 ? 1.014 4.052 7.294 1.00 95.38 177 VAL A N 1
ATOM 1408 C CA . VAL A 1 177 ? -0.156 4.901 7.104 1.00 95.38 177 VAL A CA 1
ATOM 1409 C C . VAL A 1 177 ? -1.244 4.445 8.070 1.00 95.38 177 VAL A C 1
ATOM 1411 O O . VAL A 1 177 ? -1.544 3.259 8.183 1.00 95.38 177 VAL A O 1
ATOM 1414 N N . VAL A 1 178 ? -1.853 5.385 8.789 1.00 94.94 178 VAL A N 1
ATOM 1415 C CA . VAL A 1 178 ? -2.970 5.098 9.695 1.00 94.94 178 VAL A CA 1
ATOM 1416 C C . VAL A 1 178 ? -4.109 6.070 9.439 1.00 94.94 178 VAL A C 1
ATOM 1418 O O . VAL A 1 178 ? -3.982 7.261 9.727 1.00 94.94 178 VAL A O 1
ATOM 1421 N N . LEU A 1 179 ? -5.236 5.543 8.970 1.00 91.81 179 LEU A N 1
ATOM 1422 C CA . LEU A 1 179 ? -6.498 6.259 8.847 1.00 91.81 179 LEU A CA 1
ATOM 1423 C C . LEU A 1 179 ? -7.378 5.914 10.056 1.00 91.81 179 LEU A C 1
ATOM 1425 O O . LEU A 1 179 ? -7.677 4.747 10.319 1.00 91.81 179 LEU A O 1
ATOM 1429 N N . THR A 1 180 ? -7.729 6.920 10.852 1.00 87.25 180 THR A N 1
ATOM 1430 C CA . THR A 1 180 ? -8.494 6.743 12.099 1.00 87.25 180 THR A CA 1
ATOM 1431 C C . THR A 1 180 ? -9.997 6.908 11.878 1.00 87.25 180 THR A C 1
ATOM 1433 O O . THR A 1 180 ? -10.408 7.578 10.946 1.00 87.25 180 THR A O 1
ATOM 1436 N N . GLU A 1 181 ? -10.828 6.402 12.796 1.00 77.38 181 GLU A N 1
ATOM 1437 C CA . GLU A 1 181 ? -12.306 6.479 12.711 1.00 77.38 181 GLU A CA 1
ATOM 1438 C C . GLU A 1 181 ? -12.886 7.896 12.586 1.00 77.38 181 GLU A C 1
ATOM 1440 O O . GLU A 1 181 ? -14.050 8.055 12.243 1.00 77.38 181 GLU A O 1
ATOM 1445 N N . ARG A 1 182 ? -12.105 8.933 12.910 1.00 79.06 182 ARG A N 1
ATOM 1446 C CA . ARG A 1 182 ? -12.520 10.341 12.800 1.00 79.06 182 ARG A CA 1
ATOM 1447 C C . ARG A 1 182 ? -12.005 11.015 11.517 1.00 79.06 182 ARG A C 1
ATOM 1449 O O . ARG A 1 182 ? -11.910 12.239 11.507 1.00 79.06 182 ARG A O 1
ATOM 1456 N N . GLY A 1 183 ? -11.570 10.242 10.520 1.00 76.38 183 GLY A N 1
ATOM 1457 C CA . GLY A 1 183 ? -10.944 10.739 9.285 1.00 76.38 183 GLY A CA 1
ATOM 1458 C C . GLY A 1 183 ? -9.546 11.336 9.481 1.00 76.38 183 GLY A C 1
ATOM 1459 O O . GLY A 1 183 ? -9.017 12.079 8.662 1.00 76.38 183 GLY A O 1
ATOM 1460 N N . GLY A 1 184 ? -8.914 11.067 10.627 1.00 85.75 184 GLY A N 1
ATOM 1461 C CA . GLY A 1 184 ? -7.562 11.551 10.891 1.00 85.75 184 GLY A CA 1
ATOM 1462 C C . GLY A 1 184 ? -6.525 10.645 10.239 1.00 85.75 184 GLY A C 1
ATOM 1463 O O . GLY A 1 184 ? -6.349 9.523 10.721 1.00 85.75 184 GLY A O 1
ATOM 1464 N N . LEU A 1 185 ? -5.813 11.147 9.229 1.00 91.56 185 LEU A N 1
ATOM 1465 C CA . LEU A 1 185 ? -4.663 10.483 8.613 1.00 91.56 185 LEU A CA 1
ATOM 1466 C C . LEU A 1 185 ? -3.366 10.760 9.392 1.00 91.56 185 LEU A C 1
ATOM 1468 O O . LEU A 1 185 ? -3.101 11.882 9.835 1.00 91.56 185 LEU A O 1
ATOM 1472 N N . ARG A 1 186 ? -2.558 9.719 9.599 1.00 92.38 186 ARG A N 1
ATOM 1473 C CA . ARG A 1 186 ? -1.255 9.782 10.277 1.00 92.38 186 ARG A CA 1
ATOM 1474 C C . ARG A 1 186 ? -0.231 8.954 9.516 1.00 92.38 186 ARG A C 1
ATOM 1476 O O . ARG A 1 186 ? -0.568 7.886 9.018 1.00 92.38 186 ARG A O 1
ATOM 1483 N N . VAL A 1 187 ? 1.019 9.407 9.535 1.00 93.44 187 VAL A N 1
ATOM 1484 C CA . VAL A 1 187 ? 2.147 8.711 8.908 1.00 93.44 187 VAL A CA 1
ATOM 1485 C C . VAL A 1 187 ? 3.280 8.468 9.901 1.00 93.44 187 VAL A C 1
ATOM 1487 O O . VAL A 1 187 ? 3.408 9.192 10.904 1.00 93.44 187 VAL A O 1
ATOM 1490 N N . LYS A 1 188 ? 4.088 7.440 9.646 1.00 89.44 188 LYS A N 1
ATOM 1491 C CA . LYS A 1 188 ? 5.343 7.184 10.353 1.00 89.44 188 LYS A CA 1
ATOM 1492 C C . LYS A 1 188 ? 6.427 6.721 9.403 1.00 89.44 188 LYS A C 1
ATOM 1494 O O . LYS A 1 188 ? 6.073 6.096 8.376 1.00 89.44 188 LYS A O 1
#

Radius of gyration: 16.29 Å; chains: 1; bounding box: 40×33×51 Å

Sequence (188 aa):
MTTTDDISCFAAFASYYPEGESSTCPIPSCSGYHVEVVDSWVSRLGKKHQTYGHSLKIHVNSAEYDGNMWSMILGVNSSRMFVSSWNVWFKDVFEGADKSTIVVQQKHVDEPEQKDLHGQYSFNIVVDWLRTPDLPEIFFFERALEDFSCISNSPSGFAAAIEKRGKVKDWMDVNTVVLTERGGLRVK

Organism: Oikopleura dioica (NCBI:txid34765)

pLDDT: mean 84.65, std 12.68, range [39.5, 98.06]

Foldseek 3Di:
DQDPLLVVLQVVVCVLQVLLVPPPDDRFDSDQKDKDFPDKDWDDPPDPDIKIKTKIKMFGHPVLQDPQWKKKKWKAQDLWKKKFKDQWFFPAKAGDDGIIITMIIGDRCPPPVLVPDPRSRMMIMMMIRGPDRDGTDMTMGSGDDDDCCSVDVDDTCVQVQQVVVVVRPDRRSWGMWTQDPVRDIHTD